Protein AF-A0A6A3PYA4-F1 (afdb_monomer_lite)

pLDDT: mean 74.88, std 10.43, range [39.25, 89.69]

Foldseek 3Di:
DPDPFDAQPVVLVPDDLVNDDDDPDDDPPADDDRSLLQNQQSRWFRCQDDPPPQHPGLVSQLVVLVPDPLQQADRALCLSLLVSSVVEDDRGDDLLSLQGDDPVRVVVVVVDCPRVPNDNYPPDDDPDDDNFPQFLVSVLSSLSSVLSSSVRTGPVVNVVSVVLNVQSVVQNVPDDGGRVSSSVSD

Organism: NCBI:txid53985

Sequence (186 aa):
MPIPWTLPPAAVCHLRCSSFEVPRAKVKGECYPPQAHQLAAHRPFRNLGSDEGRWGSPMSFALHVGELDCVRFDAPPAVLMALYGGRLGSRGLTVMHLRPQSEMEQLQRGSSNANFGADFGASATLPATDVRCPTYEDLLAAVGGLISFGALWYDHARHLLSRLKRFVLANMERDSNTPERVMLTL

Radius of gyration: 17.66 Å; chains: 1; bounding box: 40×50×48 Å

Secondary structure (DSSP, 8-state):
-PPPP-PPPHHHHT--GGGSPPPSSPPTT-----HHHHHHHHTTBSSTT-TTSSSSSHHHHHHHHHT-TT--B---HHHHHHHHTT-BSTTSB-GGGGSBPPHHHHHHHHTSGGG-----STTPPPPP------SHHHHHHHHHHHHHHGGGB-HHHHHHHHHHHHHHHHHHTTS---HHHHHTT-

Structure (mmCIF, N/CA/C/O backbone):
data_AF-A0A6A3PYA4-F1
#
_entry.id   AF-A0A6A3PYA4-F1
#
loop_
_atom_site.group_PDB
_atom_site.id
_atom_site.type_symbol
_atom_site.label_atom_id
_atom_site.label_alt_id
_atom_site.label_comp_id
_atom_site.label_asym_id
_atom_site.label_entity_id
_atom_site.label_seq_id
_atom_site.pdbx_PDB_ins_code
_atom_site.Cartn_x
_atom_site.Cartn_y
_atom_site.Cartn_z
_atom_site.occupancy
_atom_site.B_iso_or_equiv
_atom_site.auth_seq_id
_atom_site.auth_comp_id
_atom_site.auth_asym_id
_atom_site.auth_atom_id
_atom_site.pdbx_PDB_model_num
ATOM 1 N N . MET A 1 1 ? -14.167 -27.465 -6.460 1.00 39.25 1 MET A N 1
ATOM 2 C CA . MET A 1 1 ? -12.765 -27.575 -6.920 1.00 39.25 1 MET A CA 1
ATOM 3 C C . MET A 1 1 ? -11.981 -26.410 -6.338 1.00 39.25 1 MET A C 1
ATOM 5 O O . MET A 1 1 ? -12.514 -25.307 -6.394 1.00 39.25 1 MET A O 1
ATOM 9 N N . PRO A 1 2 ? -10.800 -26.607 -5.729 1.00 46.97 2 PRO A N 1
ATOM 10 C CA . PRO A 1 2 ? -9.999 -25.479 -5.273 1.00 46.97 2 PRO A CA 1
ATOM 11 C C . PRO A 1 2 ? -9.485 -24.725 -6.503 1.00 46.97 2 PRO A C 1
ATOM 13 O O . PRO A 1 2 ? -8.917 -25.327 -7.412 1.00 46.97 2 PRO A O 1
ATOM 16 N N . ILE A 1 3 ? -9.747 -23.420 -6.554 1.00 51.34 3 ILE A N 1
ATOM 17 C CA . ILE A 1 3 ? -9.234 -22.522 -7.593 1.00 51.34 3 ILE A CA 1
ATOM 18 C C . ILE A 1 3 ? -7.698 -22.616 -7.546 1.00 51.34 3 ILE A C 1
ATOM 20 O O . ILE A 1 3 ? -7.139 -22.480 -6.453 1.00 51.34 3 ILE A O 1
ATOM 24 N N . PRO A 1 4 ? -6.999 -22.881 -8.666 1.00 56.12 4 PRO A N 1
ATOM 25 C CA . PRO A 1 4 ? -5.548 -22.933 -8.654 1.00 56.12 4 PRO A CA 1
ATOM 26 C C . PRO A 1 4 ? -5.014 -21.555 -8.271 1.00 56.12 4 PRO A C 1
ATOM 28 O O . PRO A 1 4 ? -5.289 -20.555 -8.932 1.00 56.12 4 PRO A O 1
ATOM 31 N N . TRP A 1 5 ? -4.283 -21.503 -7.163 1.00 60.81 5 TRP A N 1
ATOM 32 C CA . TRP A 1 5 ? -3.641 -20.295 -6.668 1.00 60.81 5 TRP A CA 1
ATOM 33 C C . TRP A 1 5 ? -2.724 -19.733 -7.753 1.00 60.81 5 TRP A C 1
ATOM 35 O O . TRP A 1 5 ? -1.767 -20.398 -8.152 1.00 60.81 5 TRP A O 1
ATOM 45 N N . THR A 1 6 ? -2.981 -18.511 -8.222 1.00 66.94 6 THR A N 1
ATOM 46 C CA . THR A 1 6 ? -2.027 -17.836 -9.105 1.00 66.94 6 THR A CA 1
ATOM 47 C C . THR A 1 6 ? -0.824 -17.387 -8.276 1.00 66.94 6 THR A C 1
ATOM 49 O O . THR A 1 6 ? -0.825 -16.365 -7.578 1.00 66.94 6 THR A O 1
ATOM 52 N N . LEU A 1 7 ? 0.206 -18.228 -8.286 1.00 69.75 7 LEU A N 1
ATOM 53 C CA . LEU A 1 7 ? 1.547 -17.863 -7.850 1.00 69.75 7 LEU A CA 1
ATOM 54 C C . LEU A 1 7 ? 2.139 -16.855 -8.849 1.00 69.75 7 LEU A C 1
ATOM 56 O O . LEU A 1 7 ? 1.728 -16.848 -10.014 1.00 69.75 7 LEU A O 1
ATOM 60 N N . PRO A 1 8 ? 3.087 -16.003 -8.416 1.00 70.44 8 PRO A N 1
ATOM 61 C CA . PRO A 1 8 ? 3.813 -15.178 -9.364 1.00 70.44 8 PRO A CA 1
ATOM 62 C C . PRO A 1 8 ? 4.475 -16.088 -10.415 1.00 70.44 8 PRO A C 1
ATOM 64 O O . PRO A 1 8 ? 4.939 -17.180 -10.060 1.00 70.44 8 PRO A O 1
ATOM 67 N N . PRO A 1 9 ? 4.534 -15.677 -11.694 1.00 76.38 9 PRO A N 1
ATOM 68 C CA . PRO A 1 9 ? 5.237 -16.427 -12.728 1.00 76.38 9 PRO A CA 1
ATOM 69 C C . PRO A 1 9 ? 6.670 -16.758 -12.295 1.00 76.38 9 PRO A C 1
ATOM 71 O O . PRO A 1 9 ? 7.312 -15.959 -11.612 1.00 76.38 9 PRO A O 1
ATOM 74 N N . ALA A 1 10 ? 7.215 -17.897 -12.736 1.00 76.25 10 ALA A N 1
ATOM 75 C CA . ALA A 1 10 ? 8.584 -18.299 -12.387 1.00 76.25 10 ALA A CA 1
ATOM 76 C C . ALA A 1 10 ? 9.625 -17.210 -12.718 1.00 76.25 10 ALA A C 1
ATOM 78 O O . ALA A 1 10 ? 10.576 -17.011 -11.965 1.00 76.25 10 ALA A O 1
ATOM 79 N N . ALA A 1 11 ? 9.388 -16.444 -13.791 1.00 74.31 11 ALA A N 1
ATOM 80 C CA . ALA A 1 11 ? 10.190 -15.280 -14.159 1.00 74.31 11 ALA A CA 1
ATOM 81 C C . ALA A 1 11 ? 10.284 -14.241 -13.026 1.00 74.31 11 ALA A C 1
ATOM 83 O O . ALA A 1 11 ? 11.376 -13.772 -12.721 1.00 74.31 11 ALA A O 1
ATOM 84 N N . VAL A 1 12 ? 9.168 -13.947 -12.349 1.00 75.38 12 VAL A N 1
ATOM 85 C CA . VAL A 1 12 ? 9.107 -13.024 -11.203 1.00 75.38 12 VAL A CA 1
ATOM 86 C C . VAL A 1 12 ? 9.808 -13.618 -9.980 1.00 75.38 12 VAL A C 1
ATOM 88 O O . VAL A 1 12 ? 10.541 -12.918 -9.283 1.00 75.38 12 VAL A O 1
ATOM 91 N N . CYS A 1 13 ? 9.636 -14.918 -9.730 1.00 76.75 13 CYS A N 1
ATOM 92 C CA . CYS A 1 13 ? 10.283 -15.613 -8.612 1.00 76.75 13 CYS A CA 1
ATOM 93 C C . CYS A 1 13 ? 11.816 -15.627 -8.720 1.00 76.75 13 CYS A C 1
ATOM 95 O O . CYS A 1 13 ? 12.502 -15.670 -7.699 1.00 76.75 13 CYS A O 1
ATOM 97 N N . HIS A 1 14 ? 12.357 -15.585 -9.939 1.00 82.44 14 HIS A N 1
ATOM 98 C CA . HIS A 1 14 ? 13.798 -15.589 -10.193 1.00 82.44 14 HIS A CA 1
ATOM 99 C C . HIS A 1 14 ? 14.425 -14.186 -10.223 1.00 82.44 14 HIS A C 1
ATOM 101 O O . HIS A 1 14 ? 15.653 -14.084 -10.302 1.00 82.44 14 HIS A O 1
ATOM 107 N N . LEU A 1 15 ? 13.625 -13.115 -10.133 1.00 82.06 15 LEU A N 1
ATOM 108 C CA . LEU A 1 15 ? 14.140 -11.746 -10.094 1.00 82.06 15 LEU A CA 1
ATOM 109 C C . LEU A 1 15 ? 15.051 -11.534 -8.880 1.00 82.06 15 LEU A C 1
ATOM 111 O O . LEU A 1 15 ? 14.771 -11.961 -7.755 1.00 82.06 15 LEU A O 1
ATOM 115 N N . ARG A 1 16 ? 16.146 -10.813 -9.111 1.00 83.75 16 ARG A N 1
ATOM 116 C CA . ARG A 1 16 ? 17.102 -10.376 -8.087 1.00 83.75 16 ARG A CA 1
ATOM 117 C C . ARG A 1 16 ? 17.239 -8.861 -8.149 1.00 83.75 16 ARG A C 1
ATOM 119 O O . ARG A 1 16 ? 16.854 -8.247 -9.134 1.00 83.75 16 ARG A O 1
ATOM 126 N N . CYS A 1 17 ? 17.840 -8.242 -7.133 1.00 81.88 17 CYS A N 1
ATOM 127 C CA . CYS A 1 17 ? 18.117 -6.799 -7.179 1.00 81.88 17 CYS A CA 1
ATOM 128 C C . CYS A 1 17 ? 18.949 -6.417 -8.418 1.00 81.88 17 CYS A C 1
ATOM 130 O O . CYS A 1 17 ? 18.716 -5.373 -9.012 1.00 81.88 17 CYS A O 1
ATOM 132 N N . SER A 1 18 ? 19.860 -7.296 -8.850 1.00 81.44 18 SER A N 1
ATOM 133 C CA . SER A 1 18 ? 20.678 -7.116 -10.055 1.00 81.44 18 SER A CA 1
ATOM 134 C C . SER A 1 18 ? 19.896 -7.183 -11.369 1.00 81.44 18 SER A C 1
ATOM 136 O O . SER A 1 18 ? 20.446 -6.826 -12.402 1.00 81.44 18 SER A O 1
ATOM 138 N N . SER A 1 19 ? 18.646 -7.656 -11.352 1.00 81.19 19 SER A N 1
ATOM 139 C CA . SER A 1 19 ? 17.763 -7.657 -12.525 1.00 81.19 19 SER A CA 1
ATOM 140 C C . SER A 1 19 ? 17.259 -6.255 -12.879 1.00 81.19 19 SER A C 1
ATOM 142 O O . SER A 1 19 ? 16.677 -6.074 -13.940 1.00 81.19 19 SER A O 1
ATOM 144 N N . PHE A 1 20 ? 17.468 -5.276 -11.996 1.00 79.56 20 PHE A N 1
ATOM 145 C CA . PHE A 1 20 ? 17.024 -3.900 -12.167 1.00 79.56 20 PHE A CA 1
ATOM 146 C C . PHE A 1 20 ? 18.217 -3.005 -12.475 1.00 79.56 20 PHE A C 1
ATOM 148 O O . PHE A 1 20 ? 19.107 -2.840 -11.638 1.00 79.56 20 PHE A O 1
ATOM 155 N N . GLU A 1 21 ? 18.253 -2.412 -13.663 1.00 76.25 21 GLU A N 1
ATOM 156 C CA . GLU A 1 21 ? 19.326 -1.489 -14.019 1.00 76.25 21 GLU A CA 1
ATOM 157 C C . GLU A 1 21 ? 19.209 -0.177 -13.236 1.00 76.25 21 GLU A C 1
ATOM 159 O O . GLU A 1 21 ? 18.122 0.367 -13.039 1.00 76.25 21 GLU A O 1
ATOM 164 N N . VAL A 1 22 ? 20.351 0.343 -12.780 1.00 74.06 22 VAL A N 1
ATOM 165 C CA . VAL A 1 22 ? 20.426 1.682 -12.189 1.00 74.06 22 VAL A CA 1
ATOM 166 C C . VAL A 1 22 ? 20.838 2.650 -13.296 1.00 74.06 22 VAL A C 1
ATOM 168 O O . VAL A 1 22 ? 21.948 2.517 -13.821 1.00 74.06 22 VAL A O 1
ATOM 171 N N . PRO A 1 23 ? 19.989 3.628 -13.660 1.00 72.44 23 PRO A N 1
ATOM 172 C CA . PRO A 1 23 ? 20.317 4.587 -14.705 1.00 72.44 23 PRO A CA 1
ATOM 173 C C . PRO A 1 23 ? 21.593 5.363 -14.375 1.00 72.44 23 PRO A C 1
ATOM 175 O O . PRO A 1 23 ? 21.761 5.871 -13.264 1.00 72.44 23 PRO A O 1
ATOM 178 N N . ARG A 1 24 ? 22.494 5.476 -15.360 1.00 69.62 24 ARG A N 1
ATOM 179 C CA . ARG A 1 24 ? 23.758 6.226 -15.224 1.00 69.62 24 ARG A CA 1
ATOM 180 C C . ARG A 1 24 ? 23.534 7.735 -15.104 1.00 69.62 24 ARG A C 1
ATOM 182 O O . ARG A 1 24 ? 24.345 8.424 -14.496 1.00 69.62 24 ARG A O 1
ATOM 189 N N . ALA A 1 25 ? 22.436 8.229 -15.671 1.00 73.94 25 ALA A N 1
ATOM 190 C CA . ALA A 1 25 ? 21.993 9.611 -15.569 1.00 73.94 25 ALA A CA 1
ATOM 191 C C . ALA A 1 25 ? 20.555 9.639 -15.046 1.00 73.94 25 ALA A C 1
ATOM 193 O O . ALA A 1 25 ? 19.722 8.844 -15.477 1.00 73.94 25 ALA A O 1
ATOM 194 N N . LYS A 1 26 ? 20.280 10.549 -14.108 1.00 74.12 26 LYS A N 1
ATOM 195 C CA . LYS A 1 26 ? 18.941 10.764 -13.555 1.00 74.12 26 LYS A CA 1
ATOM 196 C C . LYS A 1 26 ? 18.287 11.934 -14.273 1.00 74.12 26 LYS A C 1
ATOM 198 O O . LYS A 1 26 ? 18.850 13.028 -14.299 1.00 74.12 26 LYS A O 1
ATOM 203 N N . VAL A 1 27 ? 17.100 11.712 -14.817 1.00 74.75 27 VAL A N 1
ATOM 204 C CA . VAL A 1 27 ? 16.265 12.765 -15.390 1.00 74.75 27 VAL A CA 1
ATOM 205 C C . VAL A 1 27 ? 15.555 13.500 -14.257 1.00 74.75 27 VAL A C 1
ATOM 207 O O . VAL A 1 27 ? 15.044 12.897 -13.310 1.00 74.75 27 VAL A O 1
ATOM 210 N N . LYS A 1 28 ? 15.543 14.833 -14.327 1.00 66.81 28 LYS A N 1
ATOM 211 C CA . LYS A 1 28 ? 14.848 15.663 -13.342 1.00 66.81 28 LYS A CA 1
ATOM 212 C C . LYS A 1 28 ? 13.344 15.392 -13.424 1.00 66.81 28 LYS A C 1
ATOM 214 O O . LYS A 1 28 ? 12.756 15.540 -14.486 1.00 66.81 28 LYS A O 1
ATOM 219 N N . GLY A 1 29 ? 12.740 15.050 -12.289 1.00 65.50 29 GLY A N 1
ATOM 220 C CA . GLY A 1 29 ? 11.312 14.742 -12.194 1.00 65.50 29 GLY A CA 1
ATOM 221 C C . GLY A 1 29 ? 10.987 13.251 -12.268 1.00 65.50 29 GLY A C 1
ATOM 222 O O . GLY A 1 29 ? 9.882 12.884 -11.902 1.00 65.50 29 GLY A O 1
ATOM 223 N N . GLU A 1 30 ? 11.927 12.378 -12.639 1.00 70.56 30 GLU A N 1
ATOM 224 C CA . GLU A 1 30 ? 11.700 10.929 -12.602 1.00 70.56 30 GLU A CA 1
ATOM 225 C C . GLU A 1 30 ? 12.043 10.323 -11.235 1.00 70.56 30 GLU A C 1
ATOM 227 O O . GLU A 1 30 ? 13.009 10.710 -10.569 1.00 70.56 30 GLU A O 1
ATOM 232 N N . CYS A 1 31 ? 11.248 9.335 -10.815 1.00 71.38 31 CYS A N 1
ATOM 233 C CA . CYS A 1 31 ? 11.491 8.599 -9.582 1.00 71.38 31 CYS A CA 1
ATOM 234 C C . CYS A 1 31 ? 12.352 7.358 -9.848 1.00 71.38 31 CYS A C 1
ATOM 236 O O . CYS A 1 31 ? 11.956 6.460 -10.591 1.00 71.38 31 CYS A O 1
ATOM 238 N N . TYR A 1 32 ? 13.499 7.281 -9.167 1.00 75.75 32 TYR A N 1
ATOM 239 C CA . TYR A 1 32 ? 14.421 6.145 -9.228 1.00 75.75 32 TYR A CA 1
ATOM 240 C C . TYR A 1 32 ? 14.499 5.445 -7.863 1.00 75.75 32 TYR A C 1
ATOM 242 O O . TYR A 1 32 ? 15.386 5.753 -7.058 1.00 75.75 32 TYR A O 1
ATOM 250 N N . PRO A 1 33 ? 13.569 4.524 -7.555 1.00 76.31 33 PRO A N 1
ATOM 251 C CA . PRO A 1 33 ? 13.595 3.786 -6.304 1.00 76.31 33 PRO A CA 1
ATOM 252 C C . PRO A 1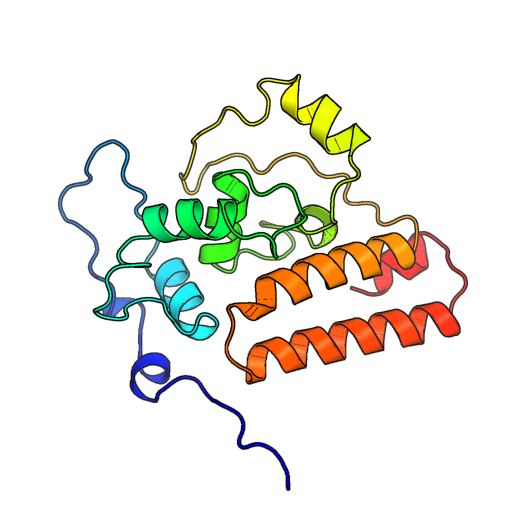 33 ? 14.782 2.807 -6.273 1.00 76.31 33 PRO A C 1
ATOM 254 O O . PRO A 1 33 ? 15.155 2.263 -7.316 1.00 76.31 33 PRO A O 1
ATOM 257 N N . PRO A 1 34 ? 15.355 2.530 -5.085 1.00 80.44 34 PRO A N 1
ATOM 258 C CA . PRO A 1 34 ? 16.365 1.491 -4.898 1.00 80.44 34 PRO A CA 1
ATOM 259 C C . PRO A 1 34 ? 15.954 0.143 -5.504 1.00 80.44 34 PRO A C 1
ATOM 261 O O . PRO A 1 34 ? 14.787 -0.242 -5.423 1.00 80.44 34 PRO A O 1
ATOM 264 N N . GLN A 1 35 ? 16.919 -0.623 -6.022 1.00 81.50 35 GLN A N 1
ATOM 265 C CA . GLN A 1 35 ? 16.679 -1.944 -6.629 1.00 81.50 35 GLN A CA 1
ATOM 266 C C . GLN A 1 35 ? 15.901 -2.897 -5.707 1.00 81.50 35 GLN A C 1
ATOM 268 O O . GLN A 1 35 ? 15.061 -3.661 -6.170 1.00 81.50 35 GLN A O 1
ATOM 273 N N . ALA A 1 36 ? 16.135 -2.828 -4.391 1.00 82.00 36 ALA A N 1
ATOM 274 C CA . ALA A 1 36 ? 15.399 -3.623 -3.410 1.00 82.00 36 ALA A CA 1
ATOM 275 C C . ALA A 1 36 ? 13.898 -3.287 -3.382 1.00 82.00 36 ALA A C 1
ATOM 277 O O . ALA A 1 36 ? 13.074 -4.189 -3.262 1.00 82.00 36 ALA A O 1
ATOM 278 N N . HIS A 1 37 ? 13.536 -2.009 -3.533 1.00 81.81 37 HIS A N 1
ATOM 279 C CA . HIS A 1 37 ? 12.139 -1.576 -3.603 1.00 81.81 37 HIS A CA 1
ATOM 280 C C . HIS A 1 37 ? 11.498 -1.983 -4.931 1.00 81.81 37 HIS A C 1
ATOM 282 O O . HIS A 1 37 ? 10.342 -2.385 -4.943 1.00 81.81 37 HIS A O 1
ATOM 288 N N . GLN A 1 38 ? 12.251 -1.931 -6.034 1.00 79.62 38 GLN A N 1
ATOM 289 C CA . GLN A 1 38 ? 11.775 -2.430 -7.327 1.00 79.62 38 GLN A CA 1
ATOM 290 C C . GLN A 1 38 ? 11.500 -3.936 -7.252 1.00 79.62 38 GLN A C 1
ATOM 292 O O . GLN A 1 38 ? 10.389 -4.376 -7.529 1.00 79.62 38 GLN A O 1
ATOM 297 N N . LEU A 1 39 ? 12.455 -4.723 -6.748 1.00 82.75 39 LEU A N 1
ATOM 298 C CA . LEU A 1 39 ? 12.266 -6.156 -6.526 1.00 82.75 39 LEU A CA 1
ATOM 299 C C . LEU A 1 39 ? 11.065 -6.449 -5.617 1.00 82.75 39 LEU A C 1
ATOM 301 O O . LEU A 1 39 ? 10.295 -7.368 -5.893 1.00 82.75 39 LEU A O 1
ATOM 305 N N . ALA A 1 40 ? 10.910 -5.682 -4.535 1.00 82.75 40 ALA A N 1
ATOM 306 C CA . ALA A 1 40 ? 9.787 -5.821 -3.619 1.00 82.75 40 ALA A CA 1
ATOM 307 C C . ALA A 1 40 ? 8.444 -5.552 -4.306 1.00 82.75 40 ALA A C 1
ATOM 309 O O . ALA A 1 40 ? 7.497 -6.267 -4.006 1.00 82.75 40 ALA A O 1
ATOM 310 N N . ALA A 1 41 ? 8.375 -4.601 -5.243 1.00 81.62 41 ALA A N 1
ATOM 311 C CA . ALA A 1 41 ? 7.174 -4.289 -6.013 1.00 81.62 41 ALA A CA 1
ATOM 312 C C . ALA A 1 41 ? 6.796 -5.423 -6.985 1.00 81.62 41 ALA A C 1
ATOM 314 O O . ALA A 1 41 ? 5.647 -5.855 -7.039 1.00 81.62 41 ALA A O 1
ATOM 315 N N . HIS A 1 42 ? 7.755 -5.985 -7.722 1.00 79.44 42 HIS A N 1
ATOM 316 C CA . HIS A 1 42 ? 7.446 -7.012 -8.729 1.00 79.44 42 HIS A CA 1
ATOM 317 C C . HIS A 1 42 ? 6.882 -8.321 -8.144 1.00 79.44 42 HIS A C 1
ATOM 319 O O . HIS A 1 42 ? 6.257 -9.091 -8.866 1.00 79.44 42 HIS A O 1
ATOM 325 N N . ARG A 1 43 ? 7.060 -8.583 -6.842 1.00 78.94 43 ARG A N 1
ATOM 326 C CA . ARG A 1 43 ? 6.573 -9.804 -6.173 1.00 78.94 43 ARG A CA 1
ATOM 327 C C . ARG A 1 43 ? 5.051 -9.836 -5.935 1.00 78.94 43 ARG A C 1
ATOM 329 O O . ARG A 1 43 ? 4.445 -10.857 -6.256 1.00 78.94 43 ARG A O 1
ATOM 336 N N . PRO A 1 44 ? 4.418 -8.798 -5.352 1.00 75.44 44 PRO A N 1
ATOM 337 C CA . PRO A 1 44 ? 2.980 -8.777 -5.110 1.00 75.44 44 PRO A CA 1
ATOM 338 C C . PRO A 1 44 ? 2.147 -8.332 -6.317 1.00 75.44 44 PRO A C 1
ATOM 340 O O . PRO A 1 44 ? 1.041 -8.845 -6.462 1.00 75.44 44 PRO A O 1
ATOM 343 N N . PHE A 1 45 ? 2.615 -7.416 -7.175 1.00 78.00 45 PHE A N 1
ATOM 344 C CA . PHE A 1 45 ? 1.781 -6.837 -8.241 1.00 78.00 45 PHE A CA 1
ATOM 345 C C . PHE A 1 45 ? 1.795 -7.676 -9.526 1.00 78.00 45 PHE A C 1
ATOM 347 O O . PHE A 1 45 ? 2.853 -8.054 -10.024 1.00 78.00 45 PHE A O 1
ATOM 354 N N . ARG A 1 46 ? 0.609 -7.920 -10.103 1.00 70.69 46 ARG A N 1
ATOM 355 C CA . ARG A 1 46 ? 0.463 -8.766 -11.306 1.00 70.69 46 ARG A CA 1
ATOM 356 C C . ARG A 1 46 ? 0.954 -8.112 -12.596 1.00 70.69 46 ARG A C 1
ATOM 358 O O . ARG A 1 46 ? 1.471 -8.802 -13.461 1.00 70.69 46 ARG A O 1
ATOM 365 N N . ASN A 1 47 ? 0.787 -6.795 -12.706 1.00 67.56 47 ASN A N 1
ATOM 366 C CA . ASN A 1 47 ? 0.921 -6.073 -13.976 1.00 67.56 47 ASN A CA 1
ATOM 367 C C . ASN A 1 47 ? 2.190 -5.207 -14.061 1.00 67.56 47 ASN A C 1
ATOM 369 O O . ASN A 1 47 ? 2.334 -4.428 -15.003 1.00 67.56 47 ASN A O 1
ATOM 373 N N . LEU A 1 48 ? 3.103 -5.312 -13.087 1.00 67.56 48 LEU A N 1
ATOM 374 C CA . LEU A 1 48 ? 4.371 -4.584 -13.130 1.00 67.56 48 LEU A CA 1
ATOM 375 C C . LEU A 1 48 ? 5.288 -5.193 -14.196 1.00 67.56 48 LEU A C 1
ATOM 377 O O . LEU A 1 48 ? 5.809 -6.292 -14.009 1.00 67.56 48 LEU A O 1
ATOM 381 N N . GLY A 1 49 ? 5.488 -4.454 -15.291 1.00 56.88 49 GLY A N 1
ATOM 382 C CA . GLY A 1 49 ? 6.343 -4.860 -16.408 1.00 56.88 49 GLY A CA 1
ATOM 383 C C . GLY A 1 49 ? 5.648 -5.636 -17.535 1.00 56.88 49 GLY A C 1
ATOM 384 O O . GLY A 1 49 ? 6.349 -6.293 -18.294 1.00 56.88 49 GLY A O 1
ATOM 385 N N . SER A 1 50 ? 4.312 -5.585 -17.659 1.00 56.81 50 SER A N 1
ATOM 386 C CA . SER A 1 50 ? 3.647 -6.037 -18.897 1.00 56.81 50 SER A CA 1
ATOM 387 C C . SER A 1 50 ? 3.957 -5.070 -20.049 1.00 56.81 50 SER A C 1
ATOM 389 O O . SER A 1 50 ? 3.911 -3.851 -19.849 1.00 56.81 50 SER A O 1
ATOM 391 N N . ASP A 1 51 ? 4.211 -5.607 -21.248 1.00 48.03 51 ASP A N 1
ATOM 392 C CA . ASP A 1 51 ? 4.477 -4.861 -22.492 1.00 48.03 51 ASP A CA 1
ATOM 393 C C . ASP A 1 51 ? 3.332 -3.900 -22.883 1.00 48.03 51 ASP A C 1
ATOM 395 O O . ASP A 1 51 ? 3.515 -2.990 -23.688 1.00 48.03 51 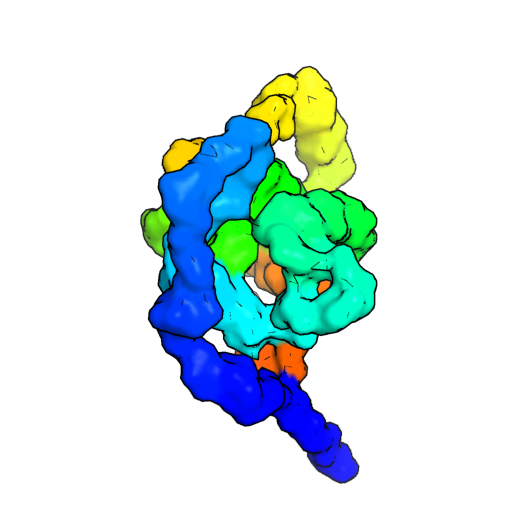ASP A O 1
ATOM 399 N N . GLU A 1 52 ? 2.156 -4.027 -22.261 1.00 47.28 52 GLU A N 1
ATOM 400 C CA . GLU A 1 52 ? 0.981 -3.166 -22.474 1.00 47.28 52 GLU A CA 1
ATOM 401 C C . GLU A 1 52 ? 1.096 -1.761 -21.837 1.00 47.28 52 GLU A C 1
ATOM 403 O O . GLU A 1 52 ? 0.113 -1.022 -21.753 1.00 47.28 52 GLU A O 1
ATOM 408 N N . GLY A 1 53 ? 2.286 -1.360 -21.382 1.00 46.38 53 GLY A N 1
ATOM 409 C CA . GLY A 1 53 ? 2.647 0.050 -21.190 1.00 46.38 53 GLY A CA 1
ATOM 410 C C . GLY A 1 53 ? 2.023 0.787 -19.996 1.00 46.38 53 GLY A C 1
ATOM 411 O O . GLY A 1 53 ? 2.329 1.958 -19.799 1.00 46.38 53 GLY A O 1
ATOM 412 N N . ARG A 1 54 ? 1.193 0.151 -19.155 1.00 51.03 54 ARG A N 1
ATOM 413 C CA . ARG A 1 54 ? 0.526 0.848 -18.024 1.00 51.03 54 ARG A CA 1
ATOM 414 C C . ARG A 1 54 ? 1.370 1.022 -16.756 1.00 51.03 54 ARG A C 1
ATOM 416 O O . ARG A 1 54 ? 1.012 1.820 -15.895 1.00 51.03 54 ARG A O 1
ATOM 423 N N . TRP A 1 55 ? 2.490 0.310 -16.628 1.00 55.09 55 TRP A N 1
ATOM 424 C CA . TRP A 1 55 ? 3.285 0.269 -15.389 1.00 55.09 55 TRP A CA 1
ATOM 425 C C . TRP A 1 55 ? 4.800 0.316 -15.640 1.00 55.09 55 TRP A C 1
ATOM 427 O O . TRP A 1 55 ? 5.573 -0.279 -14.894 1.00 55.09 55 TRP A O 1
ATOM 437 N N . GLY A 1 56 ? 5.229 0.990 -16.714 1.00 60.91 56 GLY A N 1
ATOM 438 C CA . GLY A 1 56 ? 6.632 1.005 -17.158 1.00 60.91 56 GLY A CA 1
ATOM 439 C C . GLY A 1 56 ? 7.588 1.789 -16.252 1.00 60.91 56 GLY A C 1
ATOM 440 O O . GLY A 1 56 ? 8.799 1.610 -16.334 1.00 60.91 56 GLY A O 1
ATOM 441 N N . SER A 1 57 ? 7.061 2.639 -15.366 1.00 72.38 57 SER A N 1
ATOM 442 C CA . SER A 1 57 ? 7.855 3.375 -14.385 1.00 72.38 57 SER A CA 1
ATOM 443 C C . SER A 1 57 ? 7.140 3.461 -13.031 1.00 72.38 57 SER A C 1
ATOM 445 O O . SER A 1 57 ? 5.906 3.432 -12.976 1.00 72.38 57 SER A O 1
ATOM 447 N N . PRO A 1 58 ? 7.883 3.634 -11.924 1.00 73.69 58 PRO A N 1
ATOM 448 C CA . PRO A 1 58 ? 7.300 3.882 -10.603 1.00 73.69 58 PRO A CA 1
ATOM 449 C C . PRO A 1 58 ? 6.370 5.106 -10.566 1.00 73.69 58 PRO A C 1
ATOM 451 O O . PRO A 1 58 ? 5.419 5.144 -9.791 1.00 73.69 58 PRO A O 1
ATOM 454 N N . MET A 1 59 ? 6.612 6.093 -11.434 1.00 75.62 59 MET A N 1
ATOM 455 C CA . MET A 1 59 ? 5.748 7.264 -11.578 1.00 75.62 59 MET A CA 1
ATOM 456 C C . MET A 1 59 ? 4.420 6.918 -12.258 1.00 75.62 59 MET A C 1
ATOM 458 O O . MET A 1 59 ? 3.368 7.292 -11.748 1.00 75.62 59 MET A O 1
ATOM 462 N N . SER A 1 60 ? 4.455 6.147 -13.352 1.00 76.62 60 SER A N 1
ATOM 463 C CA . SER A 1 60 ? 3.240 5.622 -13.994 1.00 76.62 60 SER A CA 1
ATOM 464 C C . SER A 1 60 ? 2.419 4.793 -13.009 1.00 76.62 60 SER A C 1
ATOM 466 O O . SER A 1 60 ? 1.195 4.879 -12.999 1.00 76.62 60 SER A O 1
ATOM 468 N N . PHE A 1 61 ? 3.096 4.035 -12.138 1.00 78.81 61 PHE A N 1
ATOM 469 C CA . PHE A 1 61 ? 2.437 3.300 -11.068 1.00 78.81 61 PHE A CA 1
ATOM 470 C C . PHE A 1 61 ? 1.689 4.219 -10.104 1.00 78.81 61 PHE A C 1
ATOM 472 O O . PHE A 1 61 ? 0.511 3.994 -9.840 1.00 78.81 61 PHE A O 1
ATOM 479 N N . ALA A 1 62 ? 2.354 5.249 -9.582 1.00 78.25 62 ALA A N 1
ATOM 480 C CA . ALA A 1 62 ? 1.734 6.148 -8.619 1.00 78.25 62 ALA A CA 1
ATOM 481 C C . ALA A 1 62 ? 0.535 6.893 -9.231 1.00 78.25 62 ALA A C 1
ATOM 483 O O . ALA A 1 62 ? -0.528 6.928 -8.620 1.00 78.25 62 ALA A O 1
ATOM 484 N N . LEU A 1 63 ? 0.671 7.410 -10.455 1.00 78.44 63 LEU A N 1
ATOM 485 C CA . LEU A 1 63 ? -0.432 8.081 -11.149 1.00 78.44 63 LEU A CA 1
ATOM 486 C C . LEU A 1 63 ? -1.624 7.140 -11.349 1.00 78.44 63 LEU A C 1
ATOM 488 O O . LEU A 1 63 ? -2.737 7.480 -10.969 1.00 78.44 63 LEU A O 1
ATOM 492 N N . HIS A 1 64 ? -1.381 5.926 -11.850 1.00 79.44 64 HIS A N 1
ATOM 493 C CA . HIS A 1 64 ? -2.464 4.982 -12.098 1.00 79.44 64 HIS A CA 1
ATOM 494 C C . HIS A 1 64 ? -3.172 4.560 -10.810 1.00 79.44 64 HIS A C 1
ATOM 496 O O . HIS A 1 64 ? -4.393 4.532 -10.774 1.00 79.44 64 HIS A O 1
ATOM 502 N N . VAL A 1 65 ? -2.433 4.249 -9.739 1.00 79.12 65 VAL A N 1
ATOM 503 C CA . VAL A 1 65 ? -3.041 3.862 -8.454 1.00 79.12 65 VAL A CA 1
ATOM 504 C C . VAL A 1 65 ? -3.846 5.007 -7.848 1.00 79.12 65 VAL A C 1
ATOM 506 O O . VAL A 1 65 ? -4.906 4.748 -7.285 1.00 79.12 65 VAL A O 1
ATOM 509 N N . GLY A 1 66 ? -3.368 6.247 -7.969 1.00 75.69 66 GLY A N 1
ATOM 510 C CA . GLY A 1 66 ? -4.085 7.424 -7.477 1.00 75.69 66 GLY A CA 1
ATOM 511 C C . GLY A 1 66 ? -5.433 7.662 -8.168 1.00 75.69 66 GLY A C 1
ATOM 512 O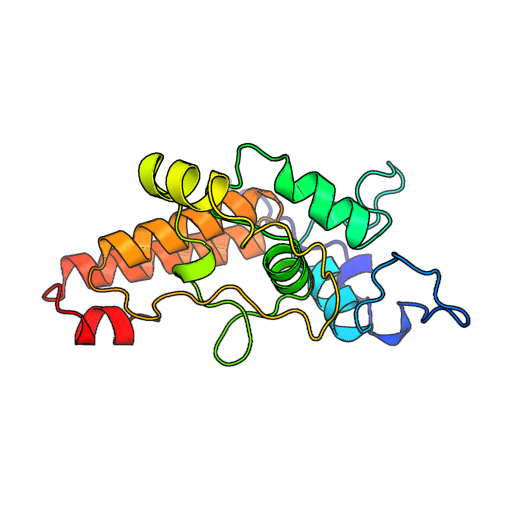 O . GLY A 1 66 ? -6.311 8.272 -7.570 1.00 75.69 66 GLY A O 1
ATOM 513 N N . GLU A 1 67 ? -5.617 7.156 -9.388 1.00 78.38 67 GLU A N 1
ATOM 514 C CA . GLU A 1 67 ? -6.856 7.287 -10.168 1.00 78.38 67 GLU A CA 1
ATOM 515 C C . GLU A 1 67 ? -7.844 6.123 -9.964 1.00 78.38 67 GLU A C 1
ATOM 517 O O . GLU A 1 67 ? -8.951 6.150 -10.498 1.00 78.38 67 GLU A O 1
ATOM 522 N N . LEU A 1 68 ? -7.474 5.075 -9.220 1.00 79.81 68 LEU A N 1
ATOM 523 C CA . LEU A 1 68 ? -8.335 3.904 -9.046 1.00 79.81 68 LEU A CA 1
ATOM 524 C C . LEU A 1 68 ? -9.415 4.127 -7.983 1.00 79.81 68 LEU A C 1
ATOM 526 O O . LEU A 1 68 ? -9.110 4.334 -6.811 1.00 79.81 68 LEU A O 1
ATOM 530 N N . ASP A 1 69 ? -10.674 3.863 -8.343 1.00 75.25 69 ASP A N 1
ATOM 531 C CA . ASP A 1 69 ? -11.826 3.903 -7.421 1.00 75.25 69 ASP A CA 1
ATOM 532 C C . ASP A 1 69 ? -11.708 2.943 -6.217 1.00 75.25 69 ASP A C 1
ATOM 534 O O . ASP A 1 69 ? -12.400 3.084 -5.201 1.00 75.25 69 ASP A O 1
ATOM 538 N N . CYS A 1 70 ? -10.857 1.913 -6.318 1.00 74.25 70 CYS A N 1
ATOM 539 C CA . CYS A 1 70 ? -10.611 0.984 -5.215 1.00 74.25 70 CYS A CA 1
ATOM 540 C C . CYS A 1 70 ? -9.686 1.562 -4.132 1.00 74.25 70 CYS A C 1
ATOM 542 O O . CYS A 1 70 ? -9.635 1.017 -3.026 1.00 74.25 70 CYS A O 1
ATOM 544 N N . VAL A 1 71 ? -8.978 2.659 -4.409 1.00 79.06 71 VAL A N 1
ATOM 545 C CA . VAL A 1 71 ? -8.125 3.358 -3.446 1.00 79.06 71 VAL A CA 1
ATOM 546 C C . VAL A 1 71 ? -8.967 4.411 -2.738 1.00 79.06 71 VAL A C 1
ATOM 548 O O . VAL A 1 71 ? -9.190 5.506 -3.231 1.00 79.06 71 VAL A O 1
ATOM 551 N N . ARG A 1 72 ? -9.477 4.047 -1.559 1.00 76.25 72 ARG A N 1
ATOM 552 C CA . ARG A 1 72 ? -10.367 4.910 -0.756 1.00 76.25 72 ARG A CA 1
ATOM 553 C C . ARG A 1 72 ? -9.664 5.661 0.377 1.00 76.25 72 ARG A C 1
ATOM 555 O O . ARG A 1 72 ? -10.321 6.346 1.157 1.00 76.25 72 ARG A O 1
ATOM 562 N N . PHE A 1 73 ? -8.353 5.487 0.509 1.00 80.19 73 PHE A N 1
ATOM 563 C CA . PHE A 1 73 ? -7.515 6.169 1.495 1.00 80.19 73 PHE A CA 1
ATOM 564 C C . PHE A 1 73 ? -6.728 7.299 0.830 1.00 80.19 73 PHE A C 1
ATOM 566 O O . PHE A 1 73 ? -6.578 7.319 -0.389 1.00 80.19 73 PHE A O 1
ATOM 573 N N . ASP A 1 74 ? -6.206 8.228 1.630 1.00 77.94 74 ASP A N 1
ATOM 574 C CA . ASP A 1 74 ? -5.383 9.313 1.094 1.00 77.94 74 ASP A CA 1
ATOM 575 C C . ASP A 1 74 ? -4.021 8.788 0.665 1.00 77.94 74 ASP A C 1
ATOM 577 O O . ASP A 1 74 ? -3.239 8.268 1.466 1.00 77.94 74 ASP A O 1
ATOM 581 N N . ALA A 1 75 ? -3.768 8.909 -0.629 1.00 77.94 75 ALA A N 1
ATOM 582 C CA . ALA A 1 75 ? -2.637 8.309 -1.300 1.00 77.94 75 ALA A CA 1
ATOM 583 C C . ALA A 1 75 ? -1.781 9.396 -1.967 1.00 77.94 75 ALA A C 1
ATOM 585 O O . ALA A 1 75 ? -1.648 9.405 -3.192 1.00 77.94 75 ALA A O 1
ATOM 586 N N . PRO A 1 76 ? -1.174 10.322 -1.196 1.00 77.75 76 PRO A N 1
ATOM 587 C CA . PRO A 1 76 ? -0.239 11.267 -1.777 1.00 77.75 76 PRO A CA 1
ATOM 588 C C . PRO A 1 76 ? 0.950 10.510 -2.395 1.00 77.75 76 PRO A C 1
ATOM 590 O O . PRO A 1 76 ? 1.264 9.387 -1.974 1.00 77.75 76 PRO A O 1
ATOM 593 N N . PRO A 1 77 ? 1.668 11.131 -3.345 1.00 76.12 77 PRO A N 1
ATOM 594 C CA . PRO A 1 77 ? 2.863 10.583 -3.988 1.00 76.12 77 PRO A CA 1
ATOM 595 C C . PRO A 1 77 ? 3.801 9.792 -3.064 1.00 76.12 77 PRO A C 1
ATOM 597 O O . PRO A 1 77 ? 4.180 8.661 -3.372 1.00 76.12 77 PRO A O 1
ATOM 600 N N . ALA A 1 78 ? 4.113 10.331 -1.883 1.00 78.12 78 ALA A N 1
ATOM 601 C CA . ALA A 1 78 ? 4.987 9.688 -0.904 1.00 78.12 78 ALA A CA 1
ATOM 602 C C . ALA A 1 78 ? 4.439 8.345 -0.372 1.00 78.12 78 ALA A C 1
ATOM 604 O O . ALA A 1 78 ? 5.198 7.380 -0.219 1.00 78.12 78 ALA A O 1
ATOM 605 N N . VAL A 1 79 ? 3.126 8.264 -0.121 1.00 81.00 79 VAL A N 1
ATOM 606 C CA . VAL A 1 79 ? 2.442 7.044 0.341 1.00 81.00 79 VAL A CA 1
ATOM 607 C C . VAL A 1 79 ? 2.427 6.005 -0.771 1.00 81.00 79 VAL A C 1
ATOM 609 O O . VAL A 1 79 ? 2.810 4.859 -0.545 1.00 81.00 79 VAL A O 1
ATOM 612 N N . LEU A 1 80 ? 2.090 6.405 -1.994 1.00 82.19 80 LEU A N 1
ATOM 613 C CA . LEU A 1 80 ? 2.099 5.513 -3.155 1.00 82.19 80 LEU A CA 1
ATOM 614 C C . LEU A 1 80 ? 3.489 4.933 -3.424 1.00 82.19 80 LEU A C 1
ATOM 616 O O . LEU A 1 80 ? 3.628 3.733 -3.656 1.00 82.19 80 LEU A O 1
ATOM 620 N N . MET A 1 81 ? 4.536 5.748 -3.297 1.00 80.75 81 MET A N 1
ATOM 621 C CA . MET A 1 81 ? 5.917 5.283 -3.432 1.00 80.75 81 MET A CA 1
ATOM 622 C C . MET A 1 81 ? 6.354 4.366 -2.288 1.00 80.75 81 MET A C 1
ATOM 624 O O . MET A 1 81 ? 7.171 3.462 -2.481 1.00 80.75 81 MET A O 1
ATOM 628 N N . ALA A 1 82 ? 5.847 4.581 -1.074 1.00 81.75 82 ALA A N 1
ATOM 629 C CA . ALA A 1 82 ? 6.072 3.663 0.035 1.00 81.75 82 ALA A CA 1
ATOM 630 C C . ALA A 1 82 ? 5.345 2.326 -0.162 1.00 81.75 82 ALA A C 1
ATOM 632 O O . ALA A 1 82 ? 5.958 1.284 0.077 1.00 81.75 82 ALA A O 1
ATOM 633 N N . LEU A 1 83 ? 4.116 2.339 -0.684 1.00 82.44 83 LEU A N 1
ATOM 634 C CA . LEU A 1 83 ? 3.372 1.134 -1.059 1.00 82.44 83 LEU A CA 1
ATOM 635 C C . LEU A 1 83 ? 4.053 0.365 -2.186 1.00 82.44 83 LEU A C 1
ATOM 637 O O . LEU A 1 83 ? 4.218 -0.847 -2.070 1.00 82.44 83 LEU A O 1
ATOM 641 N N . TYR A 1 84 ? 4.501 1.066 -3.229 1.00 80.31 84 TYR A N 1
ATOM 642 C CA . TYR A 1 84 ? 5.256 0.481 -4.334 1.00 80.31 84 TYR A CA 1
ATOM 643 C C . TYR A 1 84 ? 6.459 -0.312 -3.815 1.00 80.31 84 TYR A C 1
ATOM 645 O O . TYR A 1 84 ? 6.614 -1.488 -4.120 1.00 80.31 84 TYR A O 1
ATOM 653 N N . GLY A 1 85 ? 7.278 0.310 -2.963 1.00 77.69 85 GLY A N 1
ATOM 654 C CA . GLY A 1 85 ? 8.473 -0.320 -2.402 1.00 77.69 85 GLY A CA 1
ATOM 655 C C . GLY A 1 85 ? 8.221 -1.322 -1.272 1.00 77.69 85 GLY A C 1
ATOM 656 O O . GLY A 1 85 ? 9.194 -1.788 -0.681 1.00 77.69 85 GLY A O 1
ATOM 657 N N . GLY A 1 86 ? 6.964 -1.613 -0.919 1.00 77.38 86 GLY A N 1
ATOM 658 C CA . GLY A 1 86 ? 6.621 -2.500 0.197 1.00 77.38 86 GLY A CA 1
ATOM 659 C C . GLY A 1 86 ? 7.083 -1.986 1.566 1.00 77.38 86 GLY A C 1
ATOM 660 O O . GLY A 1 86 ? 7.330 -2.779 2.474 1.00 77.38 86 GLY A O 1
ATOM 661 N N . ARG A 1 87 ? 7.238 -0.666 1.732 1.00 79.94 87 ARG A N 1
ATOM 662 C CA . ARG A 1 87 ? 7.697 -0.034 2.977 1.00 79.94 87 ARG A CA 1
ATOM 663 C C . ARG A 1 87 ? 6.554 0.053 3.988 1.00 79.94 87 ARG A C 1
ATOM 665 O O . ARG A 1 87 ? 5.958 1.113 4.162 1.00 79.94 87 ARG A O 1
ATOM 672 N N . LEU A 1 88 ? 6.268 -1.058 4.657 1.00 75.19 88 LEU A N 1
ATOM 673 C CA . LEU A 1 88 ? 5.281 -1.160 5.736 1.00 75.19 88 LEU A CA 1
ATOM 674 C C . LEU A 1 88 ? 5.980 -1.295 7.101 1.00 75.19 88 LEU A C 1
ATOM 676 O O . LEU A 1 88 ? 7.037 -1.920 7.198 1.00 75.19 88 LEU A O 1
ATOM 680 N N . GLY A 1 89 ? 5.388 -0.736 8.159 1.00 71.62 89 GLY A N 1
ATOM 681 C CA . GLY A 1 89 ? 5.830 -0.917 9.550 1.00 71.62 89 GLY A CA 1
ATOM 682 C C . GLY A 1 89 ? 6.549 0.288 10.168 1.00 71.62 89 GLY A C 1
ATOM 683 O O . GLY A 1 89 ? 6.324 1.430 9.779 1.00 71.62 89 GLY A O 1
ATOM 684 N N . SER A 1 90 ? 7.423 0.034 11.150 1.00 63.81 90 SER A N 1
ATOM 685 C CA . SER A 1 90 ? 7.977 1.037 12.087 1.00 63.81 90 SER A CA 1
ATOM 686 C C . SER A 1 90 ? 8.783 2.186 11.465 1.00 63.81 90 SER A C 1
ATOM 688 O O . SER A 1 90 ? 9.034 3.187 12.130 1.00 63.81 90 SER A O 1
ATOM 690 N N . ARG A 1 91 ? 9.207 2.050 10.205 1.00 64.94 91 ARG A N 1
ATOM 691 C CA . ARG A 1 91 ? 9.949 3.074 9.445 1.00 64.94 91 ARG A CA 1
ATOM 692 C C . ARG A 1 91 ? 9.272 3.445 8.122 1.00 64.94 91 ARG A C 1
ATOM 694 O O . ARG A 1 91 ? 9.909 4.034 7.251 1.00 64.94 91 ARG A O 1
ATOM 701 N N . GLY A 1 92 ? 8.022 3.036 7.932 1.00 75.12 92 GLY A N 1
ATOM 702 C CA . GLY A 1 92 ? 7.291 3.197 6.682 1.00 75.12 92 GLY A CA 1
ATOM 703 C C . GLY A 1 92 ? 5.823 3.500 6.932 1.00 75.12 92 GLY A C 1
ATOM 704 O O . GLY A 1 92 ? 5.467 4.191 7.883 1.00 75.12 92 GLY A O 1
ATOM 705 N N . LEU A 1 93 ? 4.967 2.981 6.062 1.00 79.19 93 LEU A N 1
ATOM 706 C CA . LEU A 1 93 ? 3.530 3.131 6.204 1.00 79.19 93 LEU A CA 1
ATOM 707 C C . LEU A 1 93 ? 3.017 2.277 7.354 1.00 79.19 93 LEU A C 1
ATOM 709 O O . LEU A 1 93 ? 3.237 1.064 7.413 1.00 79.19 93 LEU A O 1
ATOM 713 N N . THR A 1 94 ? 2.283 2.924 8.247 1.00 82.00 94 THR A N 1
ATOM 714 C CA . THR A 1 94 ? 1.423 2.240 9.208 1.00 82.00 94 THR A CA 1
ATOM 715 C C . THR A 1 94 ? 0.104 1.872 8.536 1.00 82.00 94 THR A C 1
ATOM 717 O O . THR A 1 94 ? -0.304 2.506 7.562 1.00 82.00 94 THR A O 1
ATOM 720 N N . VAL A 1 95 ? -0.594 0.879 9.087 1.00 80.75 95 VAL A N 1
ATOM 721 C CA . VAL A 1 95 ? -1.914 0.450 8.597 1.00 80.75 95 VAL A CA 1
ATOM 722 C C . VAL A 1 95 ? -2.896 1.627 8.527 1.00 80.75 95 VAL A C 1
ATOM 724 O O . VAL A 1 95 ? -3.667 1.713 7.581 1.00 80.75 95 VAL A O 1
ATOM 727 N N . MET A 1 96 ? -2.781 2.610 9.423 1.00 83.50 96 MET A N 1
ATOM 728 C CA . MET A 1 96 ? -3.638 3.799 9.441 1.00 83.50 96 MET A CA 1
ATOM 729 C C . MET A 1 96 ? -3.506 4.720 8.223 1.00 83.50 96 MET A C 1
ATOM 731 O O . MET A 1 96 ? -4.463 5.415 7.896 1.00 83.50 96 MET A O 1
ATOM 735 N N . HIS A 1 97 ? -2.394 4.671 7.482 1.00 82.50 97 HIS A N 1
ATOM 736 C CA . HIS A 1 97 ? -2.289 5.374 6.194 1.00 82.50 97 HIS A CA 1
ATOM 737 C C . HIS A 1 97 ? -3.250 4.807 5.138 1.00 82.50 97 HIS A C 1
ATOM 739 O O . HIS A 1 97 ? -3.500 5.442 4.121 1.00 82.50 97 HIS A O 1
ATOM 745 N N . LEU A 1 98 ? -3.774 3.603 5.375 1.00 84.38 98 LEU A N 1
ATOM 746 C CA . LEU A 1 98 ? -4.689 2.887 4.494 1.00 84.38 98 LEU A CA 1
ATOM 747 C C . LEU A 1 98 ? -6.133 2.978 4.978 1.00 84.38 98 LEU A C 1
ATOM 749 O O . LEU A 1 98 ? -7.014 2.378 4.365 1.00 84.38 98 LEU A O 1
ATOM 753 N N . ARG A 1 99 ? -6.399 3.710 6.067 1.00 86.81 99 ARG A N 1
ATOM 754 C CA . ARG A 1 99 ? -7.766 3.953 6.519 1.00 86.81 99 ARG A CA 1
ATOM 755 C C . ARG A 1 99 ? -8.495 4.782 5.460 1.00 86.81 99 ARG A C 1
ATOM 757 O O . ARG A 1 99 ? -8.001 5.851 5.092 1.00 86.81 99 ARG A O 1
ATOM 764 N N . PRO A 1 100 ? -9.661 4.319 4.978 1.00 82.50 100 PRO A N 1
ATOM 765 C CA . PRO A 1 100 ? -10.514 5.143 4.148 1.00 82.50 100 PRO A CA 1
ATOM 766 C C . PRO A 1 100 ? -10.818 6.464 4.846 1.00 82.50 100 PRO A C 1
ATOM 768 O O . PRO A 1 100 ? -11.048 6.491 6.058 1.00 82.50 100 PRO A O 1
ATOM 771 N N . GLN A 1 101 ? -10.795 7.551 4.085 1.00 75.06 101 GLN A N 1
ATOM 772 C CA . GLN A 1 101 ? -11.147 8.858 4.623 1.00 75.06 101 GLN A CA 1
ATOM 773 C C . GLN A 1 101 ? -12.647 9.088 4.558 1.00 75.06 101 GLN A C 1
ATOM 775 O O . GLN A 1 101 ? -13.310 8.669 3.609 1.00 75.06 101 GLN A O 1
ATOM 780 N N . SER A 1 102 ? -13.170 9.784 5.561 1.00 76.56 102 SER A N 1
ATOM 781 C CA . SER A 1 102 ? -14.507 10.361 5.479 1.00 76.56 102 SER A CA 1
ATOM 782 C C . SER A 1 102 ? -14.533 11.529 4.489 1.00 76.56 102 SER A C 1
ATOM 784 O O . SER A 1 102 ? -13.521 12.200 4.279 1.00 76.56 102 SER A O 1
ATOM 786 N N . GLU A 1 103 ? -15.704 11.819 3.921 1.00 76.31 103 GLU A N 1
ATOM 787 C CA . GLU A 1 103 ? -15.889 12.960 3.009 1.00 76.31 103 GLU A CA 1
ATOM 788 C C . GLU A 1 103 ? -15.443 14.284 3.652 1.00 76.31 103 GLU A C 1
ATOM 790 O O . GLU A 1 103 ? -14.808 15.113 3.008 1.00 76.31 103 GLU A O 1
ATOM 795 N N . MET A 1 104 ? -15.696 14.462 4.953 1.00 76.62 104 MET A N 1
ATOM 796 C CA . MET A 1 104 ? -15.276 15.654 5.692 1.00 76.62 104 MET A CA 1
ATOM 797 C C . MET A 1 104 ? -13.747 15.778 5.784 1.00 76.62 104 MET A C 1
ATOM 799 O O . MET A 1 104 ? -13.205 16.862 5.578 1.00 76.62 104 MET A O 1
ATOM 803 N N . GLU A 1 105 ? -13.037 14.680 6.063 1.00 74.75 105 GLU A N 1
ATOM 804 C CA . GLU A 1 105 ? -11.567 14.662 6.099 1.00 74.75 105 GLU A CA 1
ATOM 805 C C . GLU A 1 105 ? -10.968 14.927 4.711 1.00 74.75 105 GLU A C 1
ATOM 807 O O . GLU A 1 105 ? -9.988 15.668 4.600 1.00 74.75 105 GLU A O 1
ATOM 812 N N . GLN A 1 106 ? -11.583 14.381 3.656 1.00 71.56 106 GLN A N 1
ATOM 813 C CA . GLN A 1 106 ? -11.186 14.638 2.270 1.00 71.56 106 GLN A CA 1
ATOM 814 C C . GLN A 1 106 ? -11.357 16.113 1.904 1.00 71.56 106 GLN A C 1
ATOM 816 O O . GLN A 1 106 ? -10.443 16.711 1.339 1.00 71.56 106 GLN A O 1
ATOM 821 N N . LEU A 1 107 ? -12.488 16.726 2.264 1.00 72.56 107 LEU A N 1
ATOM 822 C CA . LEU A 1 107 ? -12.748 18.147 2.018 1.00 72.56 107 LEU A CA 1
ATOM 823 C C . LEU A 1 107 ? -11.771 19.046 2.783 1.00 72.56 107 LEU A C 1
ATOM 825 O O . LEU A 1 107 ? -11.212 19.985 2.213 1.00 72.56 107 LEU A O 1
ATOM 829 N N . GLN A 1 108 ? -11.512 18.742 4.056 1.00 71.12 108 GLN A N 1
ATOM 830 C CA . GLN A 1 108 ? -10.548 19.489 4.866 1.00 71.12 108 GLN A CA 1
ATOM 831 C C . GLN A 1 108 ? -9.134 19.391 4.289 1.00 71.12 108 GLN A C 1
ATOM 833 O O . GLN A 1 108 ? -8.445 20.408 4.186 1.00 71.12 108 GLN A O 1
ATOM 838 N N . ARG A 1 109 ? -8.704 18.203 3.846 1.00 63.62 109 ARG A N 1
ATOM 839 C CA . ARG A 1 109 ? -7.400 18.045 3.187 1.00 63.62 109 ARG A CA 1
ATOM 840 C C . ARG A 1 109 ? -7.352 18.686 1.809 1.00 63.62 109 ARG A C 1
ATOM 842 O O . ARG A 1 109 ? -6.349 19.315 1.512 1.00 63.62 109 ARG A O 1
ATOM 849 N N . GLY A 1 110 ? -8.415 18.610 1.011 1.00 62.38 110 GLY A N 1
ATOM 850 C CA . GLY A 1 110 ? -8.506 19.292 -0.284 1.00 62.38 110 GLY A CA 1
ATOM 851 C C . GLY A 1 110 ? -8.405 20.816 -0.163 1.00 62.38 110 GLY A C 1
ATOM 852 O O . GLY A 1 110 ? -7.903 21.474 -1.068 1.00 62.38 110 GLY A O 1
ATOM 853 N N . SER A 1 111 ? -8.820 21.373 0.980 1.00 63.19 111 SER A N 1
ATOM 854 C CA . SER A 1 111 ? -8.666 22.800 1.289 1.00 63.19 111 SER A CA 1
ATOM 855 C C . SER A 1 111 ? -7.260 23.193 1.770 1.00 63.19 111 SER A C 1
ATOM 857 O O . SER A 1 111 ? -6.932 24.378 1.815 1.00 63.19 111 SER A O 1
ATOM 859 N N . SER A 1 112 ? -6.418 22.216 2.120 1.00 58.47 112 SER A N 1
ATOM 860 C CA . SER A 1 112 ? -5.054 22.419 2.603 1.00 58.47 112 SER A CA 1
ATOM 861 C C . SER A 1 112 ? -4.037 22.024 1.533 1.00 58.47 112 SER A C 1
ATOM 863 O O . SER A 1 112 ? -4.035 20.906 1.026 1.00 58.47 112 SER A O 1
ATOM 865 N N . ASN A 1 113 ? -3.064 22.893 1.253 1.00 54.81 113 ASN A N 1
ATOM 866 C CA . ASN A 1 113 ? -1.941 22.564 0.363 1.00 54.81 113 ASN A CA 1
ATOM 867 C C . ASN A 1 113 ? -1.002 21.469 0.929 1.00 54.81 113 ASN A C 1
ATOM 869 O O . ASN A 1 113 ? 0.051 21.209 0.350 1.00 54.81 113 ASN A O 1
ATOM 873 N N . ALA A 1 114 ? -1.354 20.805 2.036 1.00 54.19 114 ALA A N 1
ATOM 874 C CA . ALA A 1 114 ? -0.589 19.701 2.616 1.00 54.19 114 ALA A CA 1
ATOM 875 C C . ALA A 1 114 ? -0.354 18.535 1.632 1.00 54.19 114 ALA A C 1
ATOM 877 O O . ALA A 1 114 ? 0.676 17.871 1.720 1.00 54.19 114 ALA A O 1
ATOM 878 N N . ASN A 1 115 ? -1.250 18.338 0.657 1.00 52.81 115 ASN A N 1
ATOM 879 C CA . ASN A 1 115 ? -1.125 17.294 -0.368 1.00 52.81 115 ASN A CA 1
ATOM 880 C C . ASN A 1 115 ? -0.446 17.770 -1.670 1.00 52.81 115 ASN A C 1
ATOM 882 O O . ASN A 1 115 ? -0.244 16.967 -2.578 1.00 52.81 115 ASN A O 1
ATOM 886 N N . PHE A 1 116 ? -0.031 19.042 -1.771 1.00 48.84 116 PHE A N 1
ATOM 887 C CA . PHE A 1 116 ? 0.636 19.585 -2.971 1.00 48.84 116 PHE A CA 1
ATOM 888 C C . PHE A 1 116 ? 2.109 19.157 -3.115 1.00 48.84 116 PHE A C 1
ATOM 890 O O . PHE A 1 116 ? 2.784 19.522 -4.080 1.00 48.84 116 PHE A O 1
ATOM 897 N N . GLY A 1 117 ? 2.626 18.375 -2.164 1.00 53.19 117 GLY A N 1
ATOM 898 C CA . GLY A 1 117 ? 3.958 17.792 -2.235 1.00 53.19 117 GLY A CA 1
ATOM 899 C C . GLY A 1 117 ? 4.019 16.642 -3.239 1.00 53.19 117 GLY A C 1
ATOM 900 O O . GLY A 1 117 ? 3.807 15.488 -2.879 1.00 53.19 117 GLY A O 1
ATOM 901 N N . ALA A 1 118 ? 4.393 16.938 -4.483 1.00 55.44 118 ALA A N 1
ATOM 902 C CA . ALA A 1 118 ? 4.770 15.942 -5.489 1.00 55.44 118 ALA A CA 1
ATOM 903 C C . ALA A 1 118 ? 6.176 15.352 -5.235 1.00 55.44 118 ALA A C 1
ATOM 905 O O . ALA A 1 118 ? 6.954 15.159 -6.170 1.00 55.44 118 ALA A O 1
ATOM 906 N N . ASP A 1 119 ? 6.544 15.110 -3.972 1.00 60.34 119 ASP A N 1
ATOM 907 C CA . ASP A 1 119 ? 7.826 14.490 -3.646 1.00 60.34 119 ASP A CA 1
ATOM 908 C C . ASP A 1 119 ? 7.688 12.963 -3.697 1.00 60.34 119 ASP A C 1
ATOM 910 O O . ASP A 1 119 ? 7.081 12.327 -2.834 1.00 60.34 119 ASP A O 1
ATOM 914 N N . PHE A 1 120 ? 8.250 12.377 -4.753 1.00 62.28 120 PHE A N 1
ATOM 915 C CA . PHE A 1 120 ? 8.349 10.930 -4.959 1.00 62.28 120 PHE A CA 1
ATOM 916 C C . PHE A 1 120 ? 9.689 10.366 -4.449 1.00 62.28 120 PHE A C 1
ATOM 918 O O . PHE A 1 120 ? 10.011 9.199 -4.692 1.00 62.28 120 PHE A O 1
ATOM 925 N N . GLY A 1 121 ? 10.511 11.189 -3.792 1.00 59.81 121 GLY A N 1
ATOM 926 C CA . GLY A 1 121 ? 11.825 10.819 -3.290 1.00 59.81 121 GLY A CA 1
ATOM 927 C C . GLY A 1 121 ? 11.773 9.816 -2.138 1.00 59.81 121 GLY A C 1
ATOM 928 O O . GLY A 1 121 ? 10.811 9.725 -1.380 1.00 59.81 121 GLY A O 1
ATOM 929 N N . ALA A 1 122 ? 12.863 9.068 -1.948 1.00 58.44 122 ALA A N 1
ATOM 930 C CA . ALA A 1 122 ? 13.011 8.179 -0.790 1.00 58.44 122 ALA A CA 1
ATOM 931 C C . ALA A 1 122 ? 12.994 8.939 0.555 1.00 58.44 122 ALA A C 1
ATOM 933 O O . ALA A 1 122 ? 12.687 8.343 1.587 1.00 58.44 122 ALA A O 1
ATOM 934 N N . SER A 1 123 ? 13.312 10.237 0.521 1.00 60.66 123 SER A N 1
ATOM 935 C CA . SER A 1 123 ? 13.270 11.187 1.637 1.00 60.66 123 SER A CA 1
ATOM 936 C C . SER A 1 123 ? 11.924 11.895 1.806 1.00 60.66 123 SER A C 1
ATOM 938 O O . SER A 1 123 ? 11.804 12.710 2.719 1.00 60.66 123 SER A O 1
ATOM 940 N N . ALA A 1 124 ? 10.937 11.623 0.943 1.00 66.75 124 ALA A N 1
ATOM 941 C CA . ALA A 1 124 ? 9.635 12.267 1.024 1.00 66.75 124 ALA A CA 1
ATOM 942 C C . ALA A 1 124 ? 9.016 12.005 2.399 1.00 66.75 124 ALA A C 1
ATOM 944 O O . ALA A 1 124 ? 8.924 10.859 2.857 1.00 66.75 124 ALA A O 1
ATOM 945 N N . THR A 1 125 ? 8.633 13.084 3.078 1.00 67.94 125 THR A N 1
ATOM 946 C CA . THR A 1 125 ? 8.023 12.991 4.402 1.00 67.94 125 THR A CA 1
ATOM 947 C C . THR A 1 125 ? 6.647 12.356 4.255 1.00 67.94 125 THR A C 1
ATOM 949 O O . THR A 1 125 ? 5.801 12.852 3.514 1.00 67.94 125 THR A O 1
ATOM 952 N N . LEU A 1 126 ? 6.435 11.229 4.935 1.00 71.38 126 LEU A N 1
ATOM 953 C CA . LEU A 1 126 ? 5.119 10.605 4.984 1.00 71.38 126 LEU A CA 1
ATOM 954 C C . LEU A 1 126 ? 4.166 11.510 5.776 1.00 71.38 126 LEU A C 1
ATOM 956 O O . LEU A 1 126 ? 4.588 12.091 6.781 1.00 71.38 126 LEU A O 1
ATOM 960 N N . PRO A 1 127 ? 2.901 11.642 5.342 1.00 69.50 127 PRO A N 1
ATOM 961 C CA . PRO A 1 127 ? 1.928 12.444 6.064 1.00 69.50 127 PRO A CA 1
ATOM 962 C C . PRO A 1 127 ? 1.801 11.925 7.496 1.00 69.50 127 PRO A C 1
ATOM 964 O O . PRO A 1 127 ? 1.665 10.722 7.726 1.00 69.50 127 PRO A O 1
ATOM 967 N N . ALA A 1 128 ? 1.858 12.841 8.463 1.00 65.69 128 ALA A N 1
ATOM 968 C CA . ALA A 1 128 ? 1.677 12.487 9.860 1.00 65.69 128 ALA A CA 1
ATOM 969 C C . ALA A 1 128 ? 0.296 11.843 10.031 1.00 65.69 128 ALA A C 1
ATOM 971 O O . ALA A 1 128 ? -0.733 12.443 9.723 1.00 65.69 128 ALA A O 1
ATOM 972 N N . THR A 1 129 ? 0.293 10.603 10.500 1.00 67.50 129 THR A N 1
ATOM 973 C CA . THR A 1 129 ? -0.920 9.854 10.811 1.00 67.50 129 THR A CA 1
ATOM 974 C C . THR A 1 129 ? -0.945 9.624 12.309 1.00 67.50 129 THR A C 1
ATOM 976 O O . THR A 1 129 ? 0.088 9.287 12.895 1.00 67.50 129 THR A O 1
ATOM 979 N N . ASP A 1 130 ? -2.110 9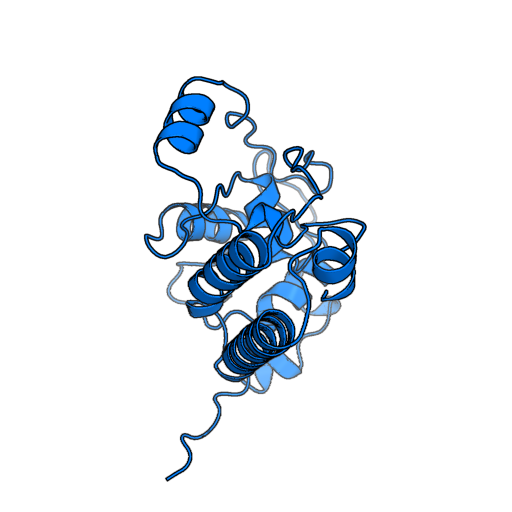.801 12.931 1.00 65.06 130 ASP A N 1
ATOM 980 C CA . ASP A 1 130 ? -2.274 9.382 14.316 1.00 65.06 130 ASP A CA 1
ATOM 981 C C . ASP A 1 130 ? -2.111 7.859 14.369 1.00 65.06 130 ASP A C 1
ATOM 983 O O . ASP A 1 130 ? -2.838 7.100 13.726 1.00 65.06 130 ASP A O 1
ATOM 987 N N . VAL A 1 131 ? -1.074 7.411 15.074 1.00 61.06 131 VAL A N 1
ATOM 988 C CA . VAL A 1 131 ? -0.730 5.988 15.196 1.00 61.06 131 VAL A CA 1
ATOM 989 C C . VAL A 1 131 ? -1.792 5.253 16.021 1.00 61.06 131 VAL A C 1
ATOM 991 O O . VAL A 1 131 ? -1.865 4.024 15.995 1.00 61.06 131 VAL A O 1
ATOM 994 N N . ARG A 1 132 ? -2.639 5.987 16.749 1.00 64.62 132 ARG A N 1
ATOM 995 C CA . ARG A 1 132 ? -3.654 5.411 17.622 1.00 64.62 132 ARG A CA 1
ATOM 996 C C . ARG A 1 132 ? -4.822 4.875 16.798 1.00 64.62 132 ARG A C 1
ATOM 998 O O . ARG A 1 132 ? -5.536 5.622 16.140 1.00 64.62 132 ARG A O 1
ATOM 1005 N N . CYS A 1 133 ? -5.032 3.565 16.893 1.00 69.75 133 CYS A N 1
ATOM 1006 C CA . CYS A 1 133 ? -6.283 2.906 16.526 1.00 69.75 133 CYS A CA 1
ATOM 1007 C C . CYS A 1 133 ? -7.110 2.792 17.812 1.00 69.75 133 CYS A C 1
ATOM 1009 O O . CYS A 1 133 ? -6.865 1.869 18.592 1.00 69.75 133 CYS A O 1
ATOM 1011 N N . PRO A 1 134 ? -8.019 3.735 18.117 1.00 73.94 134 PRO A N 1
ATOM 1012 C CA . PRO A 1 134 ? -8.763 3.673 19.369 1.00 73.94 134 PRO A CA 1
ATOM 1013 C C . PRO A 1 134 ? -9.747 2.499 19.382 1.00 73.94 134 PRO A C 1
ATOM 1015 O O . PRO A 1 134 ? -10.109 2.039 20.461 1.00 73.94 134 PRO A O 1
ATOM 1018 N N . THR A 1 135 ? -10.159 2.011 18.205 1.00 84.44 135 THR A N 1
ATOM 1019 C CA . THR A 1 135 ? -11.157 0.950 18.073 1.00 84.44 135 THR A CA 1
ATOM 1020 C C . THR A 1 135 ? -10.761 -0.134 17.069 1.00 84.44 135 THR A C 1
ATOM 1022 O O . THR A 1 135 ? -10.044 0.121 16.097 1.00 84.44 135 THR A O 1
ATOM 1025 N N . TYR A 1 136 ? -11.284 -1.348 17.267 1.00 85.62 136 TYR A N 1
ATOM 1026 C CA . TYR A 1 136 ? -11.208 -2.422 16.269 1.00 85.62 136 TYR A CA 1
ATOM 1027 C C . TYR A 1 136 ? -11.858 -2.038 14.931 1.00 85.62 136 TYR A C 1
ATOM 1029 O O . TYR A 1 136 ? -11.411 -2.512 13.891 1.00 85.62 136 TYR A O 1
ATOM 1037 N N . GLU A 1 137 ? -12.861 -1.156 14.929 1.00 87.44 137 GLU A N 1
ATOM 1038 C CA . GLU A 1 137 ? -13.503 -0.666 13.702 1.00 87.44 137 GLU A CA 1
ATOM 1039 C C . GLU A 1 137 ? -12.543 0.171 12.853 1.00 87.44 137 GLU A C 1
ATOM 1041 O O . GLU A 1 137 ? -12.447 -0.033 11.643 1.00 87.44 137 GLU A O 1
ATOM 1046 N N . ASP A 1 138 ? -11.750 1.049 13.475 1.00 85.56 138 ASP A N 1
ATOM 1047 C CA . ASP A 1 138 ? -10.704 1.802 12.772 1.00 85.56 138 ASP A CA 1
ATOM 1048 C C . ASP A 1 138 ? -9.647 0.868 12.176 1.00 85.56 138 ASP A C 1
ATOM 1050 O O . ASP A 1 138 ? -9.214 1.040 11.031 1.00 85.56 138 ASP A O 1
ATOM 1054 N N . LEU A 1 139 ? -9.276 -0.165 12.937 1.00 86.12 139 LEU A N 1
ATOM 1055 C CA . LEU A 1 139 ? -8.334 -1.193 12.508 1.00 86.12 139 LEU A CA 1
ATOM 1056 C C . LEU A 1 139 ? -8.878 -1.984 11.308 1.00 86.12 139 LEU A C 1
ATOM 1058 O O . LEU A 1 139 ? -8.165 -2.221 10.331 1.00 86.12 139 LEU A O 1
ATOM 1062 N N . LEU A 1 140 ? -10.156 -2.362 11.349 1.00 88.12 140 LEU A N 1
ATOM 1063 C CA . LEU A 1 140 ? -10.842 -3.063 10.266 1.00 88.12 140 LEU A CA 1
ATOM 1064 C C . LEU A 1 140 ? -11.030 -2.180 9.037 1.00 88.12 140 LEU A C 1
ATOM 1066 O O . LEU A 1 140 ? -10.866 -2.677 7.922 1.00 88.12 140 LEU A O 1
ATOM 1070 N N . ALA A 1 141 ? -11.327 -0.893 9.213 1.00 88.44 141 ALA A N 1
ATOM 1071 C CA . ALA A 1 141 ? -11.415 0.071 8.125 1.00 88.44 141 ALA A CA 1
ATOM 1072 C C . ALA A 1 141 ? -10.070 0.180 7.398 1.00 88.44 141 ALA A C 1
ATOM 1074 O O . ALA A 1 141 ? -10.012 0.073 6.172 1.00 88.44 141 ALA A O 1
ATOM 1075 N N . ALA A 1 142 ? -8.975 0.290 8.149 1.00 87.94 142 ALA A N 1
ATOM 1076 C CA . ALA A 1 142 ? -7.624 0.345 7.612 1.00 87.94 142 ALA A CA 1
ATOM 1077 C C . ALA A 1 142 ? -7.189 -0.956 6.910 1.00 87.94 142 ALA A C 1
ATOM 1079 O O . ALA A 1 142 ? -6.665 -0.924 5.793 1.00 87.94 142 ALA A O 1
ATOM 1080 N N . VAL A 1 143 ? -7.494 -2.123 7.489 1.00 88.88 143 VAL A N 1
ATOM 1081 C CA . VAL A 1 143 ? -7.313 -3.422 6.813 1.00 88.88 143 VAL A CA 1
ATOM 1082 C C . VAL A 1 143 ? -8.199 -3.524 5.564 1.00 88.88 143 VAL A C 1
ATOM 1084 O O . VAL A 1 143 ? -7.786 -4.093 4.555 1.00 88.88 143 VAL A O 1
ATOM 1087 N N . GLY A 1 144 ? -9.401 -2.950 5.590 1.00 88.25 144 GLY A N 1
ATOM 1088 C CA . GLY A 1 144 ? -10.309 -2.866 4.449 1.00 88.25 144 GLY A CA 1
ATOM 1089 C C . GLY A 1 144 ? -9.732 -2.048 3.294 1.00 88.25 144 GLY A C 1
ATOM 1090 O O . GLY A 1 144 ? -9.791 -2.492 2.144 1.00 88.25 144 GLY A O 1
ATOM 1091 N N . GLY A 1 145 ? -9.110 -0.903 3.580 1.00 87.25 145 GLY A N 1
ATOM 1092 C CA . GLY A 1 145 ? -8.397 -0.115 2.573 1.00 87.25 145 GLY A CA 1
ATOM 1093 C C . GLY A 1 145 ? -7.208 -0.874 1.979 1.00 87.25 145 GLY A C 1
ATOM 1094 O O . GLY A 1 145 ? -7.065 -0.931 0.757 1.00 87.25 145 GLY A O 1
ATOM 1095 N N . LEU A 1 146 ? -6.436 -1.583 2.812 1.00 86.62 146 LEU A N 1
ATOM 1096 C CA . LEU A 1 146 ? -5.361 -2.466 2.340 1.00 86.62 146 LEU A CA 1
ATOM 1097 C C . LEU A 1 146 ? -5.880 -3.605 1.450 1.00 86.62 146 LEU A C 1
ATOM 1099 O O . LEU A 1 146 ? -5.263 -3.921 0.438 1.00 86.62 146 LEU A O 1
ATOM 1103 N N . ILE A 1 147 ? -7.020 -4.215 1.785 1.00 87.44 147 ILE A N 1
ATOM 1104 C CA . ILE A 1 147 ? -7.666 -5.246 0.954 1.00 87.44 147 ILE A CA 1
ATOM 1105 C C . ILE A 1 147 ? -8.114 -4.677 -0.391 1.00 87.44 147 ILE A C 1
ATOM 1107 O O . ILE A 1 147 ? -7.959 -5.346 -1.414 1.00 87.44 147 ILE A O 1
ATOM 1111 N N . SER A 1 148 ? -8.651 -3.459 -0.388 1.00 85.88 148 SER A N 1
ATOM 1112 C CA . SER A 1 148 ? -9.137 -2.790 -1.597 1.00 85.88 148 SER A CA 1
ATOM 1113 C C . SER A 1 148 ? -7.977 -2.496 -2.553 1.00 85.88 148 SER A C 1
ATOM 1115 O O . SER A 1 148 ? -8.063 -2.800 -3.741 1.00 85.88 148 SER A O 1
ATOM 1117 N N . PHE A 1 149 ? -6.841 -2.046 -2.015 1.00 83.44 149 PHE A N 1
ATOM 1118 C CA . PHE A 1 149 ? -5.588 -1.914 -2.761 1.00 83.44 149 PHE A CA 1
ATOM 1119 C C . PHE A 1 149 ? -4.997 -3.265 -3.194 1.00 83.44 149 PHE A C 1
ATOM 1121 O O . PHE A 1 149 ? -4.540 -3.429 -4.326 1.00 83.44 149 PHE A O 1
ATOM 1128 N N . GLY A 1 150 ? -5.069 -4.275 -2.325 1.00 82.00 150 GLY A N 1
ATOM 1129 C CA . GLY A 1 150 ? -4.611 -5.637 -2.589 1.00 82.00 150 GLY A CA 1
ATOM 1130 C C . GLY A 1 150 ? -5.345 -6.336 -3.737 1.00 82.00 150 GLY A C 1
ATOM 1131 O O . GLY A 1 150 ? -4.898 -7.393 -4.181 1.00 82.00 150 GLY A O 1
ATOM 1132 N N . ALA A 1 151 ? -6.425 -5.760 -4.277 1.00 83.12 151 ALA A N 1
ATOM 1133 C CA . ALA A 1 151 ? -7.028 -6.204 -5.535 1.00 83.12 151 ALA A CA 1
ATOM 1134 C C . ALA A 1 151 ? -6.024 -6.210 -6.707 1.00 83.12 151 ALA A C 1
ATOM 1136 O O . ALA A 1 151 ? -6.152 -7.035 -7.610 1.00 83.12 151 ALA A O 1
ATOM 1137 N N . LEU A 1 152 ? -4.993 -5.358 -6.652 1.00 79.75 152 LEU A N 1
ATOM 1138 C CA . LEU A 1 152 ? -3.900 -5.293 -7.629 1.00 79.75 152 LEU A CA 1
ATOM 1139 C C . LEU A 1 152 ? -2.868 -6.425 -7.476 1.00 79.75 152 LEU A C 1
ATOM 1141 O O . LEU A 1 152 ? -1.984 -6.587 -8.325 1.00 79.75 152 LEU A O 1
ATOM 1145 N N . TRP A 1 153 ? -2.940 -7.198 -6.388 1.00 83.12 153 TRP A N 1
ATOM 1146 C CA . TRP A 1 153 ? -1.949 -8.216 -6.059 1.00 83.12 153 TRP A CA 1
ATOM 1147 C C . TRP A 1 153 ? -2.324 -9.608 -6.570 1.00 83.12 153 TRP A C 1
ATOM 1149 O O . TRP A 1 153 ? -3.495 -9.917 -6.814 1.00 83.12 153 TRP A O 1
ATOM 1159 N N . TYR A 1 154 ? -1.336 -10.494 -6.697 1.00 80.19 154 TYR A N 1
ATOM 1160 C CA . TYR A 1 154 ? -1.541 -11.933 -6.906 1.00 80.19 154 TYR A CA 1
ATOM 1161 C C . TYR A 1 154 ? -2.441 -12.562 -5.825 1.00 80.19 154 TYR A C 1
ATOM 1163 O O . TYR A 1 154 ? -2.516 -12.081 -4.690 1.00 80.19 154 TYR A O 1
ATOM 1171 N N . ASP A 1 155 ? -3.126 -13.664 -6.159 1.00 81.69 155 ASP A N 1
ATOM 1172 C CA . ASP A 1 155 ? -4.150 -14.252 -5.280 1.00 81.69 155 ASP A CA 1
ATOM 1173 C C . ASP A 1 155 ? -3.569 -14.691 -3.935 1.00 81.69 155 ASP A C 1
ATOM 1175 O O . ASP A 1 155 ? -4.227 -14.553 -2.903 1.00 81.69 155 ASP A O 1
ATOM 1179 N N . HIS A 1 156 ? -2.321 -15.160 -3.918 1.00 77.25 156 HIS A N 1
ATOM 1180 C CA . HIS A 1 156 ? -1.643 -15.560 -2.686 1.00 77.25 156 HIS A CA 1
ATOM 1181 C C . HIS A 1 156 ? -1.542 -14.403 -1.672 1.00 77.25 156 HIS A C 1
ATOM 1183 O O . HIS A 1 156 ? -1.802 -14.597 -0.484 1.00 77.25 156 HIS A O 1
ATOM 1189 N N . ALA A 1 157 ? -1.243 -13.182 -2.127 1.00 78.00 157 ALA A N 1
ATOM 1190 C CA . ALA A 1 157 ? -1.116 -12.016 -1.257 1.00 78.00 157 ALA A CA 1
ATOM 1191 C C . ALA A 1 157 ? -2.492 -11.537 -0.757 1.00 78.00 157 ALA A C 1
ATOM 1193 O O . ALA A 1 157 ? -2.650 -11.205 0.419 1.00 78.00 157 ALA A O 1
ATOM 1194 N N . ARG A 1 158 ? -3.533 -11.619 -1.600 1.00 80.62 158 ARG A N 1
ATOM 1195 C CA . ARG A 1 158 ? -4.931 -11.343 -1.205 1.00 80.62 158 ARG A CA 1
ATOM 1196 C C . ARG A 1 158 ? -5.426 -12.275 -0.096 1.00 80.62 158 ARG A C 1
ATOM 1198 O O . ARG A 1 158 ? -6.192 -11.863 0.780 1.00 80.62 158 ARG A O 1
ATOM 1205 N N . HIS A 1 159 ? -4.971 -13.526 -0.096 1.00 82.38 159 HIS A N 1
ATOM 1206 C CA . HIS A 1 159 ? -5.312 -14.486 0.953 1.00 82.38 159 HIS A CA 1
ATOM 1207 C C . HIS A 1 159 ? -4.678 -14.145 2.299 1.00 82.38 159 HIS A C 1
ATOM 1209 O O . HIS A 1 159 ? -5.339 -14.307 3.327 1.00 82.38 159 HIS A O 1
ATOM 1215 N N . LEU A 1 160 ? -3.447 -13.625 2.313 1.00 84.06 160 LEU A N 1
ATOM 1216 C CA . LEU A 1 160 ? -2.817 -13.132 3.540 1.00 84.06 160 LEU A CA 1
ATOM 1217 C C . LEU A 1 160 ? -3.631 -11.985 4.149 1.00 84.06 160 LEU A C 1
ATOM 1219 O O . LEU A 1 160 ? -3.938 -12.027 5.339 1.00 84.06 160 LEU A O 1
ATOM 1223 N N . LEU A 1 161 ? -4.085 -11.035 3.327 1.00 86.19 161 LEU A N 1
ATOM 1224 C CA . LEU A 1 161 ? -4.949 -9.941 3.787 1.00 86.19 161 LEU A CA 1
ATOM 1225 C C . LEU A 1 161 ? -6.301 -10.441 4.317 1.00 86.19 161 LEU A C 1
ATOM 1227 O O . LEU A 1 161 ? -6.800 -9.966 5.335 1.00 86.19 161 LEU A O 1
ATOM 1231 N N . SER A 1 162 ? -6.878 -11.455 3.671 1.00 87.00 162 SER A N 1
ATOM 1232 C CA . SER A 1 162 ? -8.129 -12.073 4.129 1.00 87.00 162 SER A CA 1
ATOM 1233 C C . SER A 1 162 ? -7.968 -12.780 5.479 1.00 87.00 162 SER A C 1
ATOM 1235 O O . SER A 1 162 ? -8.874 -12.742 6.311 1.00 87.00 162 SER A O 1
ATOM 1237 N N . ARG A 1 163 ? -6.817 -13.423 5.716 1.00 88.62 163 ARG A N 1
ATOM 1238 C CA . ARG A 1 163 ? -6.479 -14.017 7.018 1.00 88.62 163 ARG A CA 1
ATOM 1239 C C . ARG A 1 163 ? -6.277 -12.945 8.083 1.00 88.62 163 ARG A C 1
ATOM 1241 O O . ARG A 1 163 ? -6.783 -13.124 9.184 1.00 88.62 163 ARG A O 1
ATOM 1248 N N . LEU A 1 164 ? -5.610 -11.844 7.739 1.00 88.25 164 LEU A N 1
ATOM 1249 C CA . LEU A 1 164 ? -5.422 -10.703 8.632 1.00 88.25 164 LEU A CA 1
ATOM 1250 C C . LEU A 1 164 ? -6.767 -10.121 9.081 1.00 88.25 164 LEU A C 1
ATOM 1252 O O . LEU A 1 164 ? -7.008 -9.989 10.275 1.00 88.25 164 LEU A O 1
ATOM 1256 N N . LYS A 1 165 ? -7.693 -9.876 8.145 1.00 89.69 165 LYS A N 1
ATOM 1257 C CA . LYS A 1 165 ? -9.045 -9.397 8.476 1.00 89.69 165 LYS A CA 1
ATOM 1258 C C . LYS A 1 165 ? -9.779 -10.340 9.430 1.00 89.69 165 LYS A C 1
ATOM 1260 O O . LYS A 1 165 ? -10.374 -9.884 10.399 1.00 89.69 165 LYS A O 1
ATOM 1265 N N . ARG A 1 166 ? -9.732 -11.653 9.174 1.00 89.25 166 ARG A N 1
ATOM 1266 C CA . ARG A 1 166 ? -10.355 -12.655 10.060 1.00 89.25 166 ARG A CA 1
ATOM 1267 C C . ARG A 1 166 ? -9.725 -12.675 11.448 1.00 89.25 166 ARG A C 1
ATOM 1269 O O . ARG A 1 166 ? -10.443 -12.850 12.422 1.00 89.25 166 ARG A O 1
ATOM 1276 N N . PHE A 1 167 ? -8.408 -12.499 11.533 1.00 87.31 167 PHE A N 1
ATOM 1277 C CA . PHE A 1 167 ? -7.711 -12.409 12.810 1.00 87.31 167 PHE A CA 1
ATOM 1278 C C . PHE A 1 167 ? -8.183 -11.194 13.616 1.00 87.31 167 PHE A C 1
ATOM 1280 O O . PHE A 1 167 ? -8.528 -11.346 14.782 1.00 87.31 167 PHE A O 1
ATOM 1287 N N . VAL A 1 168 ? -8.279 -10.018 12.991 1.00 86.88 168 VAL A N 1
ATOM 1288 C CA . VAL A 1 168 ? -8.773 -8.806 13.665 1.00 86.88 168 VAL A CA 1
ATOM 1289 C C . VAL A 1 168 ? -10.223 -8.976 14.132 1.00 86.88 168 VAL A C 1
ATOM 1291 O O . VAL A 1 168 ? -10.515 -8.690 15.288 1.00 86.88 168 VAL A O 1
ATOM 1294 N N . LEU A 1 169 ? -11.109 -9.514 13.283 1.00 88.25 169 LEU A N 1
ATOM 1295 C CA . LEU A 1 169 ? -12.507 -9.791 13.653 1.00 88.25 169 LEU A CA 1
ATOM 1296 C C . LEU A 1 169 ? -12.616 -10.749 14.846 1.00 88.25 169 LEU A C 1
ATOM 1298 O O . LEU A 1 169 ? -13.360 -10.487 15.783 1.00 88.25 169 LEU A O 1
ATOM 1302 N N . ALA A 1 170 ? -11.836 -11.832 14.846 1.00 88.31 170 ALA A N 1
ATOM 1303 C CA . ALA A 1 170 ? -11.858 -12.802 15.936 1.00 88.31 170 ALA A CA 1
ATOM 1304 C C . ALA A 1 170 ? -11.376 -12.214 17.274 1.00 88.31 170 ALA A C 1
ATOM 1306 O O . ALA A 1 170 ? -11.828 -12.663 18.323 1.00 88.31 170 ALA A O 1
ATOM 1307 N N . ASN A 1 171 ? -10.461 -11.236 17.251 1.00 86.25 171 ASN A N 1
ATOM 1308 C CA . ASN A 1 171 ? -10.054 -10.519 18.462 1.00 86.25 171 ASN A CA 1
ATOM 1309 C C . ASN A 1 171 ? -11.134 -9.525 18.902 1.00 86.25 171 ASN A C 1
ATOM 1311 O O . ASN A 1 171 ? -11.469 -9.498 20.078 1.00 86.25 171 ASN A O 1
ATOM 1315 N N . MET A 1 172 ? -11.752 -8.795 17.969 1.00 86.81 172 MET A N 1
ATOM 1316 C CA . MET A 1 172 ? -12.862 -7.881 18.267 1.00 86.81 172 MET A CA 1
ATOM 1317 C C . MET A 1 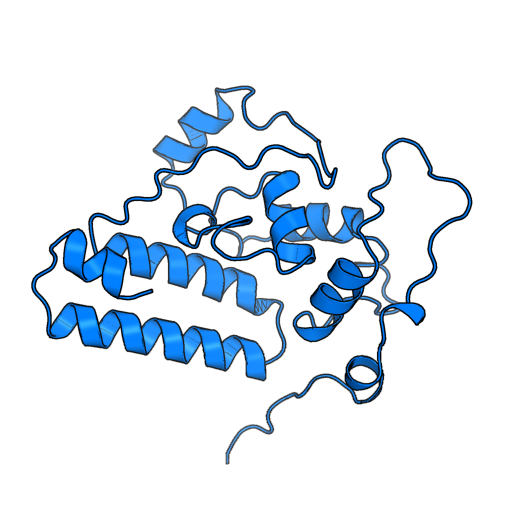172 ? -14.047 -8.581 18.953 1.00 86.81 172 MET A C 1
ATOM 1319 O O . MET A 1 172 ? -14.671 -8.002 19.834 1.00 86.81 172 MET A O 1
ATOM 1323 N N . GLU A 1 173 ? -14.359 -9.823 18.574 1.00 86.31 173 GLU A N 1
ATOM 1324 C CA . GLU A 1 173 ? -15.431 -10.613 19.201 1.00 86.31 173 GLU A CA 1
ATOM 1325 C C . GLU A 1 173 ? -15.097 -11.086 20.628 1.00 86.31 173 GLU A C 1
ATOM 1327 O O . GLU A 1 173 ? -16.003 -11.414 21.394 1.00 86.31 173 GLU A O 1
ATOM 1332 N N . ARG A 1 174 ? -13.808 -11.180 20.976 1.00 84.88 174 ARG A N 1
ATOM 1333 C CA . ARG A 1 174 ? -13.326 -11.809 22.219 1.00 84.88 174 ARG A CA 1
ATOM 1334 C C . ARG A 1 174 ? -12.818 -10.811 23.252 1.00 84.88 174 ARG A C 1
ATOM 1336 O O . ARG A 1 174 ? -12.916 -11.090 24.445 1.00 84.88 174 ARG A O 1
ATOM 1343 N N . ASP A 1 175 ? -12.280 -9.687 22.799 1.00 84.44 175 ASP A N 1
ATOM 1344 C CA . ASP A 1 175 ? -11.626 -8.694 23.638 1.00 84.44 175 ASP A CA 1
ATOM 1345 C C . ASP A 1 175 ? -12.531 -7.487 23.901 1.00 84.44 175 ASP A C 1
ATOM 1347 O O . ASP A 1 175 ? -13.358 -7.077 23.086 1.00 84.44 175 ASP A O 1
ATOM 1351 N N . SER A 1 176 ? -12.319 -6.853 25.052 1.00 77.75 176 SER A N 1
ATOM 1352 C CA . SER A 1 176 ? -12.837 -5.513 25.309 1.00 77.75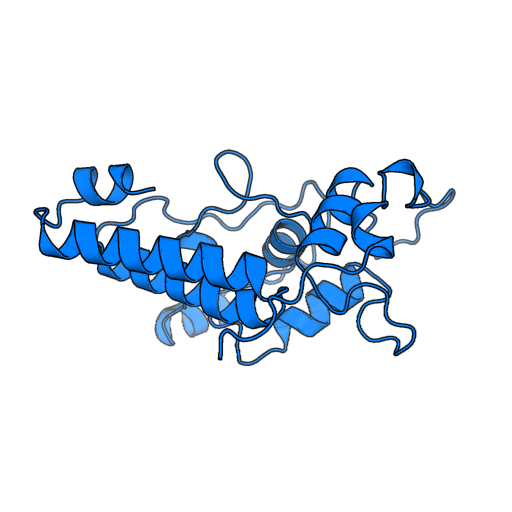 176 SER A CA 1
ATOM 1353 C C . SER A 1 176 ? -12.176 -4.535 24.332 1.00 77.75 176 SER A C 1
ATOM 1355 O O . SER A 1 176 ? -10.952 -4.527 24.222 1.00 77.75 176 SER A O 1
ATOM 1357 N N . ASN A 1 177 ? -12.962 -3.688 23.659 1.00 80.50 177 ASN A N 1
ATOM 1358 C CA . ASN A 1 177 ? -12.501 -2.680 22.689 1.00 80.50 177 ASN A CA 1
ATOM 1359 C C . ASN A 1 177 ? -11.735 -1.521 23.366 1.00 80.50 177 ASN A C 1
ATOM 1361 O O . ASN A 1 177 ? -12.143 -0.362 23.303 1.00 80.50 177 ASN A O 1
ATOM 1365 N N . THR A 1 178 ? -10.663 -1.838 24.092 1.00 80.06 178 THR A N 1
ATOM 1366 C CA . THR A 1 178 ? -9.771 -0.866 24.717 1.00 80.06 178 THR A CA 1
ATOM 1367 C C . THR A 1 178 ? -8.608 -0.555 23.771 1.00 80.06 178 THR A C 1
ATOM 1369 O O . THR A 1 178 ? -8.084 -1.468 23.126 1.00 80.06 178 THR A O 1
ATOM 1372 N N . PRO A 1 179 ? -8.134 0.703 23.707 1.00 76.62 179 PRO A N 1
ATOM 1373 C CA . PRO A 1 179 ? -7.058 1.095 22.792 1.00 76.62 179 PRO A CA 1
ATOM 1374 C C . PRO A 1 179 ? -5.779 0.258 22.940 1.00 76.62 179 PRO A C 1
ATOM 1376 O O . PRO A 1 179 ? -5.095 -0.025 21.963 1.00 76.62 179 PRO A O 1
ATOM 1379 N N . GLU A 1 180 ? -5.466 -0.185 24.159 1.00 79.31 180 GLU A N 1
ATOM 1380 C CA . GLU A 1 180 ? -4.308 -1.036 24.457 1.00 79.31 180 GLU A CA 1
ATOM 1381 C C . GLU A 1 180 ? -4.413 -2.413 23.787 1.00 79.31 180 GLU A C 1
ATOM 1383 O O . GLU A 1 180 ? -3.445 -2.889 23.197 1.00 79.31 180 GLU A O 1
ATOM 1388 N N . ARG A 1 181 ? -5.597 -3.039 23.829 1.00 79.31 181 ARG A N 1
ATOM 1389 C CA . ARG A 1 181 ? -5.856 -4.342 23.195 1.00 79.31 181 ARG A CA 1
ATOM 1390 C C . ARG A 1 181 ? -5.862 -4.236 21.675 1.00 79.31 181 ARG A C 1
ATOM 1392 O O . ARG A 1 181 ? -5.263 -5.069 20.995 1.00 79.31 181 ARG A O 1
ATOM 1399 N N . VAL A 1 182 ? -6.457 -3.166 21.151 1.00 76.38 182 VAL A N 1
ATOM 1400 C CA . VAL A 1 182 ? -6.478 -2.880 19.712 1.00 76.38 182 VAL A CA 1
ATOM 1401 C C . VAL A 1 182 ? -5.053 -2.699 19.177 1.00 76.38 182 VAL A C 1
ATOM 1403 O O . VAL A 1 182 ? -4.703 -3.316 18.173 1.00 76.38 182 VAL A O 1
ATOM 1406 N N . MET A 1 183 ? -4.197 -1.936 19.869 1.00 73.88 183 MET A N 1
ATOM 1407 C CA . MET A 1 183 ? -2.792 -1.765 19.468 1.00 73.88 183 MET A CA 1
ATOM 1408 C C . MET A 1 183 ? -1.989 -3.070 19.501 1.00 73.88 183 MET A C 1
ATOM 1410 O O . MET A 1 183 ? -1.130 -3.260 18.652 1.00 73.88 183 MET A O 1
ATOM 1414 N N . LEU A 1 184 ? -2.259 -3.973 20.449 1.00 74.50 184 LEU A N 1
ATOM 1415 C CA . LEU A 1 184 ? -1.563 -5.264 20.553 1.00 74.50 184 LEU A CA 1
ATOM 1416 C C . LEU A 1 184 ? -1.990 -6.285 19.486 1.00 74.50 184 LEU A C 1
ATOM 1418 O O . LEU A 1 184 ? -1.388 -7.353 19.387 1.00 74.50 184 LEU A O 1
ATOM 1422 N N . THR A 1 185 ? -3.036 -5.990 18.710 1.00 72.94 185 THR A N 1
ATOM 1423 C CA . THR A 1 185 ? -3.574 -6.919 17.708 1.00 72.94 185 THR A CA 1
ATOM 1424 C C . THR A 1 185 ? -2.731 -6.954 16.422 1.00 72.94 185 THR A C 1
ATOM 1426 O O . THR A 1 185 ? -2.838 -7.923 15.673 1.00 72.94 185 THR A O 1
ATOM 1429 N N . LEU A 1 186 ? -1.884 -5.953 16.145 1.00 66.06 186 LEU A N 1
ATOM 1430 C CA . LEU A 1 186 ? -1.047 -5.892 14.932 1.00 66.06 186 LEU A CA 1
ATOM 1431 C C . LEU A 1 186 ? 0.446 -5.729 15.221 1.00 66.06 186 LEU A C 1
ATOM 1433 O O . LEU A 1 186 ? 0.800 -4.914 16.097 1.00 66.06 186 LEU A O 1
#